Protein 4WWF (pdb70)

Organism: Cupriavidus metallidurans (strain ATCC 43123 / DSM 2839 / NBRC 102507 / CH34) (NCBI:txid266264)

Secondary structure (DSSP, 8-state):
---HHHHHHHHS---HHHHHHHHHHHHHHHHHHHHHHHHHHHHHHHHHHHHHH--SS-HHHHHHHHHHHHHHHHHHHHHHHHHHHHHHHS-GGGHHHHHHHHHHHHHTT--/-HHHHHTTSS---HHHHHHHHHHHHHHHHHHHHHHHHHHHHHHHHHHHHHH--S--HHHHHHHHHHHHHHHHHHHHHHHHHHHHHHHS-GGGHHHHHHHHHHHHH-

Foldseek 3Di:
DAALLVLLVVQADDDPQLCVVCVVLVVVLVVVLVVLVVQLVVLVVQLVVVCVVPNDPDPSNVVSVVSNVVSVVVNVVSSVVSLVVSLVSGDPVRNVSSVVSNVVCVVVPHD/DQLVLLVPQFPDDPQLCVPLVVLVVVLVVVLVVLVVQLVVLVVQVVVCCVPPNDCDPSNVVSVVSNVVSVVSNVVSSVVSLVVSLVSDDPVGNPSSVVSNVVVVVD

InterPro domains:
  IPR025961 Heavy-metal resistance protein [PF13801] (13-133)

Radius of gyration: 25.56 Å; Cα contacts (8 Å, |Δi|>4): 198; chains: 2; bounding box: 35×43×95 Å

Nearest PDB structures (foldseek):
  4wwf-assembly2_B-2  TM=1.010E+00  e=1.963E-14  Cupriavidus metallidurans CH34
  2y3g-assembly2_B  TM=9.543E-01  e=3.907E-13  Cupriavidus metallidurans CH34
  3zg1-assembly1_D  TM=9.665E-01  e=3.696E-13  Cupriavidus metallidurans CH34
  3zg1-assembly2_A  TM=9.561E-01  e=5.446E-13  Cupriavidus metallidurans CH34
  4wwf-assembly1_A-3  TM=8.647E-01  e=8.965E-13  Cupriavidus metallidurans CH34

B-factor: mean 13.84, std 9.0, range [3.47, 127.99]

Solvent-accessible surface area: 13646 Å² total; per-residue (Å²): 112,31,47,0,26,94,45,4,88,135,56,14,121,66,45,76,77,1,130,99,87,6,90,156,94,42,99,64,12,36,105,106,64,143,77,0,43,75,81,35,152,59,7,72,32,99,41,60,86,2,69,82,144,92,101,46,176,30,117,87,5,74,56,7,46,109,53,28,126,133,2,38,27,24,28,62,139,22,5,41,84,4,1,107,54,8,80,76,22,5,87,81,67,68,57,5,40,14,18,74,14,13,46,17,0,76,113,150,40,4,104,142,37,28,56,54,7,102,138,17,14,127,48,45,62,71,0,108,120,49,13,113,122,60,40,74,60,14,23,89,94,99,128,100,4,74,72,50,46,137,49,2,69,33,128,35,60,90,10,111,88,181,90,106,56,170,21,111,112,11,67,59,4,30,97,54,38,108,128,1,55,40,35,60,109,146,15,18,74,30,4,2,119,55,5,52,5,2,3,31,56,120,58,14,90,31,11,32,138,23,20,75,64,19,107,193,191

Sequence (217 aa):
HGDLHEEILHEEAVPLDANERREEILEELKKEDAFAQQRRRRRREIETRLRRAANGKLADAIAKKNNPAWSPEEVEAATTQEEVEERRAAGDLQQRRATLVHVFECRAGLKPEEHRPAYDRRVLIDALRRRGSQQDDLLHHEEIILHHEEAVVPLDDANNERREEIILLELKKEEDAFAQRRRREIEETRRLRAANGKKLADAIAKKNNPAWSPEEVEAATQEEVERAAGDLQRATLLVHHVVFEECRRAGLKKPEHRPAYDRVLIDALRRR

Structure (mmCIF, N/CA/C/O backbone):
data_4WWF
#
_entry.id   4WWF
#
_cell.length_a   43.910
_cell.length_b   47.520
_cell.length_c   193.740
_cell.angle_alpha   90.000
_cell.angle_beta   90.000
_cell.angle_gamma   90.000
#
_symmetry.space_group_name_H-M   'C 2 2 21'
#
loop_
_entity.id
_entity.type
_entity.pdbx_description
1 polymer 'Nickel and cobalt resistance protein CnrR'
2 non-polymer 'NICKEL (II) ION'
3 non-polymer 'SODIUM ION'
4 water water
#
loop_
_atom_site.group_PDB
_atom_site.id
_atom_site.type_symbol
_atom_site.label_atom_id
_atom_site.label_alt_id
_atom_site.label_comp_id
_atom_site.label_asym_id
_atom_site.label_entity_id
_atom_site.label_seq_id
_atom_site.pdbx_PDB_ins_code
_atom_site.Cartn_x
_atom_site.Cartn_y
_atom_site.Cartn_z
_atom_site.occupancy
_atom_site.B_iso_or_equiv
_atom_site.auth_seq_id
_atom_site.auth_comp_id
_atom_site.auth_asym_id
_atom_site.auth_atom_id
_atom_site.pdbx_PDB_model_num
ATOM 1 N N . HIS A 1 8 ? 19.130 -2.676 -3.202 0.50 30.45 38 HIS A N 1
ATOM 2 C CA . HIS A 1 8 ? 19.125 -1.244 -2.793 0.50 42.56 38 HIS A CA 1
ATOM 3 C C . HIS A 1 8 ? 19.941 -0.356 -3.717 0.50 41.44 38 HIS A C 1
ATOM 4 O O . HIS A 1 8 ? 20.345 0.750 -3.349 0.50 36.67 38 HIS A O 1
ATOM 7 N N . GLY A 1 9 ? 20.187 -0.827 -4.931 0.50 28.28 39 GLY A N 1
ATOM 8 C CA . GLY A 1 9 ? 20.933 -0.031 -5.889 1.00 26.36 39 GLY A CA 1
ATOM 9 C C . GLY A 1 9 ? 20.140 1.179 -6.366 1.00 18.16 39 GLY A C 1
ATOM 10 O O . GLY A 1 9 ? 18.869 1.219 -6.280 1.00 17.87 39 GLY A O 1
ATOM 14 N N . ASP A 1 10 ? 20.871 2.216 -6.824 1.00 13.64 40 ASP A N 1
ATOM 15 C CA . ASP A 1 10 ? 20.262 3.455 -7.329 1.00 10.22 40 ASP A CA 1
ATOM 16 C C . ASP A 1 10 ? 20.038 3.256 -8.814 1.00 8.18 40 ASP A C 1
ATOM 17 O O . ASP A 1 10 ? 20.945 3.473 -9.612 1.00 9.24 40 ASP A O 1
ATOM 26 N N . LEU A 1 11 ? 18.842 2.865 -9.180 1.00 7.11 41 LEU A N 1
ATOM 27 C CA . LEU A 1 11 ? 18.549 2.542 -10.568 1.00 6.98 41 LEU A CA 1
ATOM 28 C C . LEU A 1 11 ? 18.905 3.687 -11.520 1.00 6.50 41 LEU A C 1
ATOM 29 O O . LEU A 1 11 ? 19.502 3.487 -12.577 1.00 6.61 41 LEU A O 1
ATOM 45 N N . HIS A 1 12 ? 18.479 4.894 -11.159 1.00 6.02 42 HIS A N 1
ATOM 46 C CA . HIS A 1 12 ? 18.721 6.050 -12.024 1.00 6.02 42 HIS A CA 1
ATOM 47 C C . HIS A 1 12 ? 20.181 6.297 -12.270 1.00 5.87 42 HIS A C 1
ATOM 48 O O . HIS A 1 12 ? 20.630 6.494 -13.411 1.00 6.71 42 HIS A O 1
ATOM 62 N N . GLU A 1 13 ? 20.965 6.296 -11.187 1.00 7.25 43 GLU A N 1
ATOM 63 C CA A GLU A 1 13 ? 22.410 6.517 -11.295 0.50 8.18 43 GLU A CA 1
ATOM 64 C CA B GLU A 1 13 ? 22.393 6.523 -11.283 0.50 8.17 43 GLU A CA 1
ATOM 65 C C . GLU A 1 13 ? 23.068 5.402 -12.095 1.00 7.16 43 GLU A C 1
ATOM 66 O O . GLU A 1 13 ? 23.972 5.669 -12.906 1.00 8.79 43 GLU A O 1
ATOM 88 N N . ILE A 1 14 ? 22.646 4.162 -11.872 1.00 7.15 44 ILE A N 1
ATOM 89 C CA . ILE A 1 14 ? 23.194 3.037 -12.622 1.00 7.60 44 ILE A CA 1
ATOM 90 C C . ILE A 1 14 ? 23.028 3.270 -14.124 1.00 6.99 44 ILE A C 1
ATOM 91 O O . ILE A 1 14 ? 23.95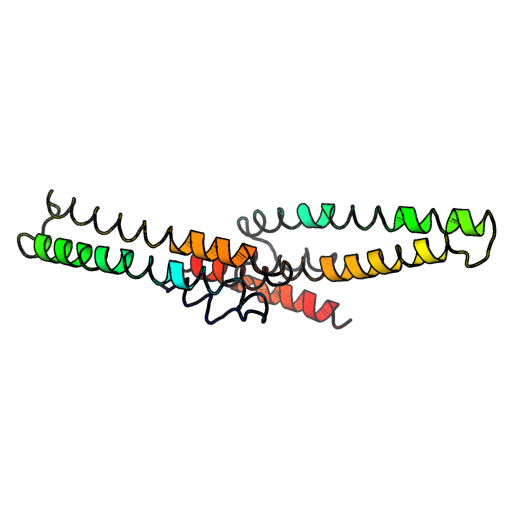6 3.057 -14.901 1.00 7.55 44 ILE A O 1
ATOM 107 N N . LEU A 1 15 ? 21.811 3.636 -14.526 1.00 6.25 45 LEU A N 1
ATOM 108 C CA . LEU A 1 15 ? 21.556 3.854 -15.954 1.00 5.91 45 LEU A CA 1
ATOM 109 C C . LEU A 1 15 ? 22.382 4.981 -16.533 1.00 6.40 45 LEU A C 1
ATOM 110 O O . LEU A 1 15 ? 22.904 4.878 -17.635 1.00 7.35 45 LEU A O 1
ATOM 126 N N . HIS A 1 16 ? 22.470 6.104 -15.801 1.00 6.75 46 HIS A N 1
ATOM 127 C CA . HIS A 1 16 ? 23.242 7.253 -16.298 1.00 7.66 46 HIS A CA 1
ATOM 128 C C . HIS A 1 16 ? 24.722 6.915 -16.436 1.00 8.59 46 HIS A C 1
ATOM 129 O O . HIS A 1 16 ? 25.385 7.349 -17.393 1.00 11.90 46 HIS A O 1
ATOM 143 N N . GLU A 1 17 ? 25.245 6.097 -15.516 1.00 7.78 47 GLU A N 1
ATOM 144 C CA A GLU A 1 17 ? 26.671 5.800 -15.598 0.70 8.55 47 GLU A CA 1
ATOM 145 C CA B GLU A 1 17 ? 26.674 5.715 -15.475 0.30 9.24 47 GLU A CA 1
ATOM 146 C C . GLU A 1 17 ? 27.001 4.758 -16.606 1.00 8.44 47 GLU A C 1
ATOM 147 O O . GLU A 1 17 ? 28.072 4.782 -17.197 1.00 9.90 47 GLU A O 1
ATOM 169 N N . ALA A 1 18 ? 26.098 3.821 -16.851 1.00 7.20 48 ALA A N 1
ATOM 170 C CA . ALA A 1 18 ? 26.373 2.652 -17.670 1.00 7.12 48 ALA A CA 1
ATOM 171 C C . ALA A 1 18 ? 25.991 2.752 -19.121 1.00 7.33 48 ALA A C 1
ATOM 172 O O . ALA A 1 18 ? 26.474 1.947 -19.936 1.00 9.37 48 ALA A O 1
ATOM 179 N N . VAL A 1 19 ? 25.133 3.697 -19.491 1.00 7.38 49 VAL A N 1
ATOM 180 C CA . VAL A 1 19 ? 24.625 3.761 -20.867 1.00 8.38 49 VAL A CA 1
ATOM 181 C C . VAL A 1 19 ? 24.902 5.136 -21.479 1.00 7.87 49 VAL A C 1
ATOM 182 O O . VAL A 1 19 ? 24.184 6.099 -21.208 1.00 8.70 49 VAL A O 1
ATOM 195 N N . PRO A 1 20 ? 25.954 5.239 -22.299 1.00 7.53 50 PRO A N 1
ATOM 196 C CA . PRO A 1 20 ? 26.214 6.501 -22.981 1.00 8.27 50 PRO A CA 1
ATOM 197 C C . PRO A 1 20 ? 25.062 6.937 -23.867 1.00 9.22 50 PRO A C 1
ATOM 198 O O . PRO A 1 20 ? 24.401 6.083 -24.470 1.00 10.74 50 PRO A O 1
ATOM 209 N N . LEU A 1 21 ? 24.882 8.251 -23.951 1.00 9.08 51 LEU A N 1
ATOM 210 C CA . LEU A 1 21 ? 23.933 8.863 -24.886 1.00 8.74 51 LEU A CA 1
ATOM 211 C C . LEU A 1 21 ? 24.667 9.505 -26.015 1.00 8.00 51 LEU A C 1
ATOM 212 O O . LEU A 1 21 ? 25.802 10.000 -25.832 1.00 11.32 51 LEU A O 1
ATOM 228 N N . ASP A 1 22 ? 24.048 9.526 -27.188 1.00 7.24 52 ASP A N 1
ATOM 229 C CA . ASP A 1 22 ? 24.561 10.291 -28.293 1.00 6.74 52 ASP A CA 1
ATOM 230 C C . ASP A 1 22 ? 24.253 11.772 -28.181 1.00 6.91 52 ASP A C 1
ATOM 231 O O . ASP A 1 22 ? 23.600 12.216 -27.208 1.00 7.71 52 ASP A O 1
ATOM 240 N N . ALA A 1 23 ? 24.747 12.600 -29.076 1.00 7.77 53 ALA A N 1
ATOM 241 C CA . ALA A 1 23 ? 24.582 14.049 -28.890 1.00 9.13 53 ALA A CA 1
ATOM 242 C C . ALA A 1 23 ? 23.117 14.465 -28.887 1.00 8.81 53 ALA A C 1
ATOM 243 O O . ALA A 1 23 ? 22.695 15.304 -28.083 1.00 10.68 53 ALA A O 1
ATOM 250 N N . ASN A 1 24 ? 22.356 13.949 -29.837 1.00 7.52 54 ASN A N 1
ATOM 251 C CA . ASN A 1 24 ? 20.956 14.310 -29.897 1.00 7.31 54 ASN A CA 1
ATOM 252 C C . ASN A 1 24 ? 20.190 13.830 -28.666 1.00 7.11 54 ASN A C 1
ATOM 253 O O . ASN A 1 24 ? 19.354 14.556 -28.139 1.00 7.76 54 ASN A O 1
ATOM 264 N N . GLU A 1 25 ? 20.458 12.603 -28.252 1.00 5.95 55 GLU A N 1
ATOM 265 C CA . GLU A 1 25 ? 19.805 12.055 -27.087 1.00 5.95 55 GLU A CA 1
ATOM 266 C C . GLU A 1 25 ? 20.048 12.896 -25.862 1.00 6.13 55 GLU A C 1
ATOM 267 O O . GLU A 1 25 ? 19.140 13.205 -25.099 1.00 6.91 55 GLU A O 1
ATOM 279 N N . ARG A 1 26 ? 21.296 13.314 -25.639 1.00 6.66 56 ARG A N 1
ATOM 280 C CA A ARG A 1 26 ? 21.640 14.141 -24.496 0.70 7.45 56 ARG A CA 1
ATOM 281 C CA B ARG A 1 26 ? 21.622 14.152 -24.504 0.30 7.69 56 ARG A CA 1
ATOM 282 C C . ARG A 1 26 ? 20.855 15.451 -24.567 1.00 7.61 56 ARG A C 1
ATOM 283 O O . ARG A 1 26 ? 20.284 15.881 -23.565 1.00 8.03 56 ARG A O 1
ATOM 323 N N . GLU A 1 27 ? 20.858 16.097 -25.729 1.00 7.29 57 GLU A N 1
ATOM 324 C CA A GLU A 1 27 ? 20.219 17.383 -25.854 0.70 9.06 57 GLU A CA 1
ATOM 325 C CA B GLU A 1 27 ? 20.179 17.377 -25.937 0.30 8.80 57 GLU A CA 1
ATOM 326 C C . GLU A 1 27 ? 18.691 17.268 -25.643 1.00 7.43 57 GLU A C 1
ATOM 327 O O . GLU A 1 27 ? 18.102 18.111 -24.974 1.00 8.12 57 GLU A O 1
ATOM 349 N N . ILE A 1 28 ? 18.054 16.245 -26.223 1.00 6.66 58 ILE A N 1
ATOM 350 C CA . ILE A 1 28 ? 16.591 16.218 -26.144 1.00 6.96 58 ILE A CA 1
ATOM 351 C C . ILE A 1 28 ? 16.089 15.775 -24.805 1.00 7.50 58 ILE A C 1
ATOM 352 O O . ILE A 1 28 ? 14.904 15.965 -24.513 1.00 9.94 58 ILE A O 1
ATOM 368 N N . LEU A 1 29 ? 16.958 15.221 -23.934 1.00 6.10 59 LEU A N 1
ATOM 369 C CA . LEU A 1 29 ? 16.550 14.766 -22.612 1.00 6.33 59 LEU A CA 1
A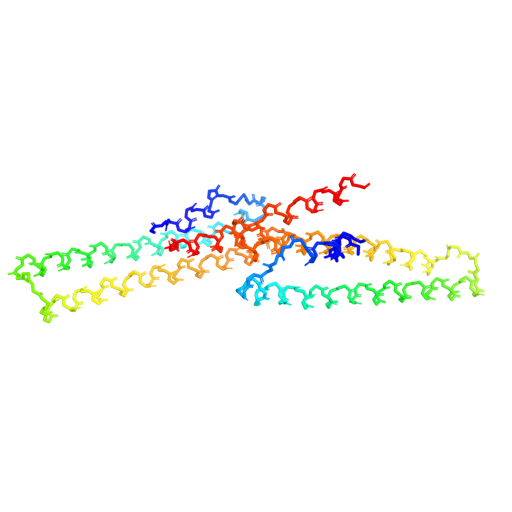TOM 370 C C . LEU A 1 29 ? 16.911 15.732 -21.507 1.00 6.10 59 LEU A C 1
ATOM 371 O O . LEU A 1 29 ? 16.560 15.482 -20.370 1.00 6.30 59 LEU A O 1
ATOM 387 N N . GLU A 1 30 ? 17.578 16.860 -21.804 1.00 7.47 60 GLU A N 1
ATOM 388 C CA A GLU A 1 30 ? 18.075 17.761 -20.736 0.70 7.91 60 GLU A CA 1
ATOM 389 C CA B GLU A 1 30 ? 18.067 17.770 -20.798 0.30 7.87 60 GLU A CA 1
ATOM 390 C C . GLU A 1 30 ? 16.932 18.295 -19.887 1.00 6.17 60 GLU A C 1
ATOM 391 O O . GLU A 1 30 ? 17.064 18.351 -18.668 1.00 7.03 60 GLU A O 1
ATOM 413 N N . LEU A 1 31 ? 15.837 18.705 -20.514 1.00 6.46 61 LEU A N 1
ATOM 414 C CA . LEU A 1 31 ? 14.748 19.289 -19.742 1.00 7.33 61 LEU A CA 1
ATOM 415 C C . LEU A 1 31 ? 14.065 18.254 -18.844 1.00 5.91 61 LEU A C 1
ATOM 416 O O . LEU A 1 31 ? 13.760 18.513 -17.683 1.00 6.53 61 LEU A O 1
ATOM 432 N N . LYS A 1 32 ? 13.901 17.059 -19.378 1.00 5.41 62 LYS A N 1
ATOM 433 C CA A LYS A 1 32 ? 13.353 15.963 -18.585 0.70 5.11 62 LYS A CA 1
ATOM 434 C CA B LYS A 1 32 ? 13.339 15.963 -18.592 0.30 5.33 62 LYS A CA 1
ATOM 435 C C . LYS A 1 32 ? 14.254 15.612 -17.423 1.00 5.18 62 LYS A C 1
ATOM 436 O O . LYS A 1 32 ? 13.773 15.306 -16.317 1.00 5.25 62 LYS A O 1
ATOM 472 N N . GLU A 1 33 ? 15.580 15.631 -17.608 1.00 5.28 63 GLU A N 1
ATOM 473 C CA . GLU A 1 33 ? 16.486 15.376 -16.505 1.00 5.57 63 GLU A CA 1
ATOM 474 C C . GLU A 1 33 ? 16.348 16.453 -15.445 1.00 5.51 63 GLU A C 1
ATOM 475 O O . GLU A 1 33 ? 16.371 16.145 -14.243 1.00 6.92 63 GLU A O 1
ATOM 487 N N . ASP A 1 34 ? 16.252 17.712 -15.846 1.00 5.78 64 ASP A N 1
ATOM 488 C CA . ASP A 1 34 ? 16.099 18.759 -14.854 1.00 6.25 64 ASP A CA 1
ATOM 489 C C . ASP A 1 34 ? 14.818 18.600 -14.042 1.00 6.32 64 ASP A C 1
ATOM 490 O O . ASP A 1 34 ? 14.829 18.717 -12.813 1.00 7.43 64 ASP A O 1
ATOM 499 N N . ALA A 1 35 ? 13.719 18.302 -14.758 1.00 5.98 65 ALA A N 1
ATOM 500 C CA . ALA A 1 35 ? 12.450 18.141 -14.047 1.00 6.56 65 ALA A CA 1
ATOM 501 C C . ALA A 1 35 ? 12.508 16.970 -13.086 1.00 6.26 65 ALA A C 1
ATOM 502 O O . ALA A 1 35 ? 11.966 17.028 -11.972 1.00 7.23 65 ALA A O 1
ATOM 509 N N . PHE A 1 36 ? 13.117 15.854 -13.509 1.00 6.24 66 PHE A N 1
ATOM 510 C CA . PHE A 1 36 ? 13.226 14.700 -12.630 1.00 6.43 66 PHE A CA 1
ATOM 511 C C . PHE A 1 36 ? 14.118 15.005 -11.437 1.00 7.10 66 PHE A C 1
ATOM 512 O O . PHE A 1 36 ? 13.815 14.568 -10.309 1.00 8.62 66 PHE A O 1
ATOM 529 N N . ALA A 1 37 ? 15.213 15.726 -11.639 1.00 7.38 67 ALA A N 1
ATOM 530 C CA . ALA A 1 37 ? 16.061 16.055 -10.478 1.00 8.33 67 ALA A CA 1
ATOM 531 C C . ALA A 1 37 ? 15.253 16.806 -9.421 1.00 9.13 67 ALA A C 1
ATOM 532 O O . ALA A 1 37 ? 15.382 16.539 -8.210 1.00 10.54 67 ALA A O 1
ATOM 539 N N . GLN A 1 38 ? 14.428 17.750 -9.879 1.00 8.97 68 GLN A N 1
ATOM 540 C CA A GLN A 1 38 ? 13.617 18.548 -8.933 0.60 10.42 68 GLN A CA 1
ATOM 541 C CA B GLN A 1 38 ? 13.607 18.542 -8.940 0.40 11.01 68 GLN A CA 1
ATOM 542 C C . GLN A 1 38 ? 12.593 17.653 -8.241 1.00 9.54 68 GLN A C 1
ATOM 543 O O . GLN A 1 38 ? 12.424 17.741 -7.029 1.00 11.09 68 GLN A O 1
ATOM 569 N N . ARG A 1 39 ? 11.912 16.819 -9.013 1.00 9.33 69 ARG A N 1
ATOM 570 C CA A ARG A 1 39 ? 10.901 15.929 -8.438 0.50 9.84 69 ARG A CA 1
ATOM 571 C CA B ARG A 1 39 ? 10.920 15.922 -8.457 0.50 9.63 69 ARG A CA 1
ATOM 572 C C . ARG A 1 39 ? 11.538 14.944 -7.464 1.00 9.33 69 ARG A C 1
ATOM 573 O O . ARG A 1 39 ? 10.999 14.714 -6.375 1.00 10.06 69 ARG A O 1
ATOM 613 N N . ARG A 1 40 ? 12.673 14.362 -7.815 1.00 9.45 70 ARG A N 1
ATOM 614 C CA A ARG A 1 40 ? 13.368 13.426 -6.928 0.50 9.19 70 ARG A CA 1
ATOM 615 C CA B ARG A 1 40 ? 13.331 13.440 -6.923 0.50 9.18 70 ARG A CA 1
ATOM 616 C C . ARG A 1 40 ? 13.706 14.113 -5.617 1.00 8.71 70 ARG A C 1
ATOM 617 O O . ARG A 1 40 ? 13.515 13.554 -4.552 1.00 9.80 70 ARG A O 1
ATOM 657 N N . ARG A 1 41 ? 14.226 15.342 -5.680 1.00 9.37 71 ARG A N 1
ATOM 658 C CA A ARG A 1 41 ? 14.602 16.031 -4.455 0.70 9.86 71 ARG A CA 1
ATOM 659 C CA B ARG A 1 41 ? 14.587 16.049 -4.458 0.30 9.82 71 ARG A CA 1
ATOM 660 C C . ARG A 1 41 ? 13.380 16.275 -3.575 1.00 9.80 71 ARG A C 1
ATOM 661 O O . ARG A 1 41 ? 13.459 16.127 -2.348 1.00 12.21 71 ARG A O 1
ATOM 701 N N . GLU A 1 42 ? 12.255 16.658 -4.185 1.00 10.45 72 GLU A N 1
ATOM 702 C CA . GLU A 1 42 ? 11.057 16.901 -3.399 1.00 11.40 72 GLU A CA 1
ATOM 703 C C . GLU A 1 42 ? 10.609 15.626 -2.680 1.00 10.16 72 GLU A C 1
ATOM 704 O O . GLU A 1 42 ? 10.252 15.640 -1.499 1.00 10.84 72 GLU A O 1
ATOM 716 N N . ILE A 1 43 ? 10.569 14.512 -3.413 1.00 8.44 73 ILE A N 1
ATOM 717 C CA . ILE A 1 43 ? 10.139 13.265 -2.786 1.00 8.16 73 ILE A CA 1
ATOM 718 C C . ILE A 1 43 ? 11.130 12.786 -1.755 1.00 8.58 73 ILE A C 1
ATOM 719 O O . ILE A 1 43 ? 10.732 12.292 -0.684 1.00 9.17 73 ILE A O 1
ATOM 735 N N . GLU A 1 44 ? 12.415 12.940 -2.013 1.00 8.77 74 GLU A N 1
ATOM 736 C CA . GLU A 1 44 ? 13.444 12.575 -1.026 1.00 9.54 74 GLU A CA 1
ATOM 737 C C . GLU A 1 44 ? 13.277 13.374 0.250 1.00 9.75 74 GLU A C 1
ATOM 738 O O . GLU A 1 44 ? 13.508 12.848 1.336 1.00 10.68 74 GLU A O 1
ATOM 750 N N . THR A 1 45 ? 12.928 14.649 0.146 1.00 10.81 75 THR A N 1
ATOM 751 C CA . THR A 1 45 ? 12.695 15.442 1.361 1.00 11.26 75 THR A CA 1
ATOM 752 C C . THR A 1 45 ? 11.549 14.809 2.151 1.00 10.17 75 THR A C 1
ATOM 753 O O . THR A 1 45 ? 11.614 14.680 3.394 1.00 11.00 75 THR A O 1
ATOM 764 N N . ARG A 1 46 ? 10.470 14.421 1.478 1.00 9.79 76 ARG A N 1
ATOM 765 C CA . ARG A 1 46 ? 9.359 13.761 2.152 1.00 9.34 76 ARG A CA 1
ATOM 766 C C . ARG A 1 46 ? 9.783 12.443 2.790 1.00 8.68 76 ARG A C 1
ATOM 767 O O . ARG A 1 46 ? 9.355 12.109 3.898 1.00 9.15 76 ARG A O 1
ATOM 788 N N . LEU A 1 47 ? 10.585 11.681 2.068 1.00 8.27 77 LEU A N 1
ATOM 789 C CA . LEU A 1 47 ? 11.042 10.387 2.600 1.00 8.16 77 LEU A CA 1
ATOM 790 C C . LEU A 1 47 ? 11.922 10.570 3.836 1.00 7.98 77 LEU A C 1
ATOM 791 O O . LEU A 1 47 ? 11.733 9.850 4.808 1.00 8.14 77 LEU A O 1
ATOM 807 N N . ARG A 1 48 ? 12.837 11.528 3.803 1.00 9.26 78 ARG A N 1
ATOM 808 C CA A ARG A 1 48 ? 13.653 11.766 4.996 0.70 9.96 78 ARG A CA 1
ATOM 809 C CA B ARG A 1 48 ? 13.671 11.838 4.968 0.30 10.40 78 ARG A CA 1
ATOM 810 C C . ARG A 1 48 ? 12.812 12.179 6.172 1.00 8.32 78 ARG A C 1
ATOM 811 O O . ARG A 1 48 ? 13.021 11.710 7.298 1.00 9.46 78 ARG A O 1
ATOM 851 N N . ALA A 1 49 ? 11.833 13.019 5.935 1.00 8.74 79 ALA A N 1
ATOM 852 C CA . ALA A 1 49 ? 10.932 13.426 7.015 1.00 9.56 79 ALA A CA 1
ATOM 853 C C . ALA A 1 49 ? 10.135 12.250 7.556 1.00 8.48 79 ALA A C 1
ATOM 854 O O . ALA A 1 49 ? 9.952 12.122 8.768 1.00 8.57 79 ALA A O 1
ATOM 861 N N . ALA A 1 50 ? 9.654 11.390 6.656 1.00 8.02 80 ALA A N 1
ATOM 862 C CA . ALA A 1 50 ? 8.893 10.219 7.070 1.00 7.70 80 ALA A CA 1
ATOM 863 C C . ALA A 1 50 ? 9.760 9.258 7.863 1.00 6.98 80 ALA A C 1
ATOM 864 O O . ALA A 1 50 ? 9.326 8.701 8.883 1.00 7.03 80 ALA A O 1
ATOM 871 N N . ASN A 1 51 ? 11.021 9.054 7.443 1.00 6.79 81 ASN A N 1
ATOM 872 C CA . ASN A 1 51 ? 11.925 8.224 8.224 1.00 6.56 81 ASN A CA 1
ATOM 873 C C . ASN A 1 51 ? 12.144 8.797 9.619 1.00 6.19 81 ASN A C 1
ATOM 874 O O . ASN A 1 51 ? 12.183 8.065 10.612 1.00 6.24 81 ASN A O 1
ATOM 885 N N . GLY A 1 52 ? 12.240 10.123 9.691 1.00 7.01 82 GLY A N 1
ATOM 886 C CA . GLY A 1 52 ? 12.382 10.759 11.002 1.00 7.64 82 GLY A CA 1
ATOM 887 C C . GLY A 1 52 ? 11.170 10.567 11.891 1.00 7.02 82 GLY A C 1
ATOM 888 O O . GLY A 1 52 ? 11.295 10.322 13.080 1.00 7.36 82 GLY A O 1
ATOM 892 N N . LYS A 1 53 ? 9.975 10.645 11.305 1.00 7.18 83 LYS A N 1
ATOM 893 C CA . LYS A 1 53 ? 8.765 10.427 12.078 1.00 7.95 83 LYS A CA 1
ATOM 894 C C . LYS A 1 53 ? 8.629 9.000 12.554 1.00 6.19 83 LYS A C 1
ATOM 895 O O . LYS A 1 53 ? 8.138 8.763 13.651 1.00 6.40 83 LYS A O 1
ATOM 914 N N . LEU A 1 54 ? 9.073 8.037 11.756 1.00 5.95 84 LEU A N 1
ATOM 915 C CA . LEU A 1 54 ? 9.074 6.640 12.195 1.00 5.25 84 LEU A CA 1
ATOM 916 C C . LEU A 1 54 ? 10.047 6.464 13.344 1.00 4.73 84 LEU A C 1
ATOM 917 O O . LEU A 1 54 ? 9.738 5.808 14.356 1.00 5.36 84 LEU A O 1
ATOM 933 N N . ALA A 1 55 ? 11.246 7.026 13.213 1.00 5.26 85 ALA A N 1
ATOM 934 C CA . ALA A 1 55 ? 12.245 6.988 14.300 1.00 5.38 85 ALA A CA 1
ATOM 935 C C . ALA A 1 55 ? 11.667 7.610 15.587 1.00 5.00 85 ALA A C 1
ATOM 936 O O . ALA A 1 55 ? 11.842 7.053 16.657 1.00 5.38 85 ALA A O 1
ATOM 943 N N . ASP A 1 56 ? 11.010 8.766 15.442 1.00 5.21 86 ASP A N 1
ATOM 944 C CA . ASP A 1 56 ? 10.476 9.453 16.613 1.00 6.02 86 ASP A CA 1
ATOM 945 C C . ASP A 1 56 ? 9.378 8.612 17.273 1.00 5.41 86 ASP A C 1
ATOM 946 O O . ASP A 1 56 ? 9.282 8.549 18.508 1.00 5.89 86 ASP A O 1
ATOM 955 N N . ALA A 1 57 ? 8.507 8.006 16.462 1.00 5.27 87 ALA A N 1
ATOM 956 C CA . ALA A 1 57 ? 7.415 7.184 16.993 1.00 5.59 87 ALA A CA 1
ATOM 957 C C . ALA A 1 57 ? 7.967 6.033 17.794 1.00 5.31 87 ALA A C 1
ATOM 958 O O . ALA A 1 57 ? 7.513 5.725 18.889 1.00 6.01 87 ALA A O 1
ATOM 965 N N . ILE A 1 58 ? 8.970 5.356 17.232 1.00 5.44 88 ILE A N 1
ATOM 966 C CA . ILE A 1 58 ? 9.552 4.207 17.906 1.00 5.58 88 ILE A CA 1
ATOM 967 C C . ILE A 1 58 ? 10.329 4.642 19.133 1.00 5.54 88 ILE A C 1
ATOM 968 O O . ILE A 1 58 ? 10.325 3.938 20.122 1.00 7.01 88 ILE A O 1
ATOM 984 N N . ALA A 1 59 ? 10.993 5.824 19.087 1.00 5.63 89 ALA A N 1
ATOM 985 C CA . ALA A 1 59 ? 11.659 6.343 20.260 1.00 6.16 89 ALA A CA 1
ATOM 986 C C . ALA A 1 59 ? 10.712 6.470 21.447 1.00 6.80 89 ALA A C 1
ATOM 987 O O . ALA A 1 59 ? 11.088 6.183 22.591 1.00 9.27 89 ALA A O 1
ATOM 994 N N . LYS A 1 60 ? 9.496 6.908 21.180 1.00 6.10 90 LYS A N 1
ATOM 995 C CA A LYS A 1 60 ? 8.524 7.068 22.270 0.70 6.99 90 LYS A CA 1
ATOM 996 C CA B LYS A 1 60 ? 8.493 7.088 22.236 0.30 7.44 90 LYS A CA 1
ATOM 997 C C . LYS A 1 60 ? 7.975 5.758 22.790 1.00 7.06 90 LYS A C 1
ATOM 998 O O . LYS A 1 60 ? 7.742 5.621 24.004 1.00 8.79 90 LYS A O 1
ATOM 1034 N N . ASN A 1 61 ? 7.776 4.797 21.930 1.00 9.41 91 ASN A N 1
ATOM 1035 C CA A ASN A 1 61 ? 7.412 3.394 22.412 0.70 13.49 91 ASN A CA 1
ATOM 1036 C CA B ASN A 1 61 ? 7.527 3.434 22.421 0.30 13.59 91 ASN A CA 1
ATOM 1037 C C . ASN A 1 61 ? 7.740 2.426 21.322 1.00 10.41 91 ASN A C 1
ATOM 1038 O O . ASN A 1 61 ? 6.997 2.409 20.282 1.00 9.14 91 ASN A O 1
ATOM 1058 N N . PRO A 1 62 ? 8.799 1.606 21.503 1.00 10.96 92 PRO A N 1
ATOM 1059 C CA . PRO A 1 62 ? 9.101 0.686 20.476 1.00 8.24 92 PRO A CA 1
ATOM 1060 C C . PRO A 1 62 ? 8.153 -0.490 20.534 1.00 6.92 92 PRO A C 1
ATOM 1061 O O . PRO A 1 62 ? 8.332 -1.446 21.295 1.00 8.41 92 PRO A O 1
ATOM 1072 N N . ALA A 1 63 ? 7.141 -0.410 19.685 1.00 6.92 93 ALA A N 1
ATOM 1073 C CA . ALA A 1 63 ? 6.060 -1.375 19.625 1.00 6.44 93 ALA A CA 1
ATOM 1074 C C . ALA A 1 63 ? 5.362 -1.183 18.306 1.00 7.17 93 ALA A C 1
ATOM 1075 O O . ALA A 1 63 ? 5.363 -0.055 17.756 1.00 8.47 93 ALA A O 1
ATOM 1082 N N . TRP A 1 64 ? 4.707 -2.220 17.796 1.00 8.09 94 TRP A N 1
ATOM 1083 C CA . TRP A 1 64 ? 3.893 -2.084 16.572 1.00 8.40 94 TRP A CA 1
ATOM 1084 C C . TRP A 1 64 ? 2.545 -1.561 16.993 1.00 9.54 94 TRP A C 1
ATOM 1085 O O . TRP A 1 64 ? 1.547 -2.268 17.031 1.00 14.65 94 TRP A O 1
ATOM 1106 N N . SER A 1 65 ? 2.465 -0.246 17.120 1.00 10.04 95 SER A N 1
ATOM 1107 C CA . SER A 1 65 ? 1.328 0.546 17.605 1.00 9.12 95 SER A CA 1
ATOM 1108 C C . SER A 1 65 ? 0.702 1.299 16.450 1.00 11.08 95 SER A C 1
ATOM 1109 O O . SER A 1 65 ? 1.299 1.379 15.348 1.00 13.04 95 SER A O 1
ATOM 1117 N N . PRO A 1 66 ? -0.471 1.904 16.695 1.00 14.19 96 PRO A N 1
ATOM 1118 C CA . PRO A 1 66 ? -1.056 2.698 15.615 1.00 17.58 96 PRO A CA 1
ATOM 1119 C C . PRO A 1 66 ? -0.103 3.790 15.094 1.00 12.15 96 PRO A C 1
ATOM 1120 O O . PRO A 1 66 ? -0.074 4.010 13.853 1.00 12.73 96 PRO A O 1
ATOM 1131 N N . GLU A 1 67 ? 0.621 4.496 15.954 1.00 12.35 97 GLU A N 1
ATOM 1132 C CA A GLU A 1 67 ? 1.510 5.583 15.495 0.50 10.75 97 GLU A CA 1
ATOM 1133 C CA B GLU A 1 67 ? 1.456 5.531 15.467 0.50 11.94 97 GLU A CA 1
ATOM 1134 C C . GLU A 1 67 ? 2.621 5.006 14.631 1.00 9.50 97 GLU A C 1
ATOM 1135 O O . GLU A 1 67 ? 2.966 5.574 13.601 1.00 9.05 97 GLU A O 1
ATOM 1157 N N . VAL A 1 68 ? 3.180 3.887 15.048 1.00 8.96 98 VAL A N 1
ATOM 1158 C CA . VAL A 1 68 ? 4.273 3.271 14.328 1.00 7.95 98 VAL A CA 1
ATOM 1159 C C . VAL A 1 68 ? 3.786 2.731 13.007 1.00 7.83 98 VAL A C 1
ATOM 1160 O O . VAL A 1 68 ? 4.449 2.913 11.935 1.00 8.62 98 VAL A O 1
ATOM 1173 N N . GLU A 1 69 ? 2.604 2.110 12.993 1.00 9.66 99 GLU A N 1
ATOM 1174 C CA . GLU A 1 69 ? 2.035 1.620 11.809 1.00 10.67 99 GLU A CA 1
ATOM 1175 C C . GLU A 1 69 ? 1.769 2.768 10.770 1.00 10.71 99 GLU A C 1
ATOM 1176 O O . GLU A 1 69 ? 2.127 2.665 9.573 1.00 12.04 99 GLU A O 1
ATOM 1188 N N . ALA A 1 70 ? 1.183 3.858 11.223 1.00 9.70 100 ALA A N 1
ATOM 1189 C CA . ALA A 1 70 ? 0.897 4.980 10.336 1.00 10.81 100 ALA A CA 1
ATOM 1190 C C . ALA A 1 70 ? 2.215 5.567 9.821 1.00 8.44 100 ALA A C 1
ATOM 1191 O O . ALA A 1 70 ? 2.300 5.947 8.638 1.00 9.47 100 ALA A O 1
ATOM 1198 N N . ALA A 1 71 ? 3.252 5.668 10.630 1.00 7.85 101 ALA A N 1
ATOM 1199 C CA . ALA A 1 71 ? 4.521 6.223 10.199 1.00 7.68 101 ALA A CA 1
ATOM 1200 C C . ALA A 1 71 ? 5.166 5.305 9.157 1.00 7.45 101 ALA A C 1
ATOM 1201 O O . ALA A 1 71 ? 5.732 5.823 8.168 1.00 7.94 101 ALA A O 1
ATOM 1208 N N . THR A 1 72 ? 5.033 4.001 9.317 1.00 8.23 102 THR A N 1
ATOM 1209 C CA A THR A 1 72 ? 5.557 3.068 8.324 0.70 8.90 102 THR A CA 1
ATOM 1210 C CA B THR A 1 72 ? 5.569 3.079 8.281 0.30 8.53 102 THR A CA 1
ATOM 1211 C C . THR A 1 72 ? 4.834 3.264 6.983 1.00 9.77 102 THR A C 1
ATOM 1212 O O . THR A 1 72 ? 5.463 3.217 5.933 1.00 10.05 102 THR A O 1
ATOM 1232 N N . GLN A 1 73 ? 3.524 3.505 7.029 1.00 9.69 103 GLN A N 1
ATOM 1233 C CA . GLN A 1 73 ? 2.789 3.750 5.788 1.00 10.59 103 GLN A CA 1
ATOM 1234 C C . GLN A 1 73 ? 3.219 5.022 5.098 1.00 9.60 103 GLN A C 1
ATOM 1235 O O . GLN A 1 73 ? 3.301 5.054 3.864 1.00 10.85 103 GLN A O 1
ATOM 1249 N N . GLU A 1 74 ? 3.542 6.064 5.869 1.00 9.50 104 GLU A N 1
ATOM 1250 C CA A GLU A 1 74 ? 4.022 7.297 5.252 0.50 9.99 104 GLU A CA 1
ATOM 1251 C CA B GLU A 1 74 ? 4.007 7.302 5.259 0.50 9.51 104 GLU A CA 1
ATOM 1252 C C . GLU A 1 74 ? 5.379 7.099 4.578 1.00 8.45 104 GLU A C 1
ATOM 1253 O O . GLU A 1 74 ? 5.620 7.611 3.494 1.00 9.86 104 GLU A O 1
ATOM 1275 N N . VAL A 1 75 ? 6.249 6.321 5.203 1.00 8.05 105 VAL A N 1
ATOM 1276 C CA . VAL A 1 75 ? 7.533 5.966 4.572 1.00 8.18 105 VAL A CA 1
ATOM 1277 C C . VAL A 1 75 ? 7.272 5.223 3.273 1.00 8.76 105 VAL A C 1
ATOM 1278 O O . VAL A 1 75 ? 7.852 5.545 2.217 1.00 9.39 105 VAL A O 1
ATOM 1291 N N . GLU A 1 76 ? 6.381 4.231 3.320 1.00 9.55 106 GLU A N 1
ATOM 1292 C CA A GLU A 1 76 ? 6.097 3.413 2.144 0.70 10.08 106 GLU A CA 1
ATOM 1293 C C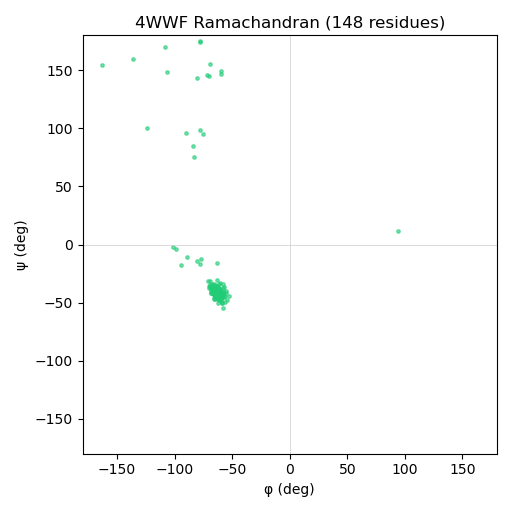A B GLU A 1 76 ? 6.088 3.410 2.138 0.30 9.89 106 GLU A CA 1
ATOM 1294 C C . GLU A 1 76 ? 5.533 4.230 1.011 1.00 10.20 106 GLU A C 1
ATOM 1295 O O . GLU A 1 76 ? 5.869 4.047 -0.169 1.00 10.86 106 GLU A O 1
ATOM 1317 N N . ARG A 1 77 ? 4.644 5.164 1.329 1.00 10.94 107 ARG A N 1
ATOM 1318 C CA A ARG A 1 77 ? 4.048 6.008 0.296 0.50 11.90 107 ARG A CA 1
ATOM 1319 C CA B ARG A 1 77 ? 4.048 5.999 0.281 0.50 11.74 107 ARG A CA 1
ATOM 1320 C C . ARG A 1 77 ? 5.103 6.885 -0.372 1.00 9.35 107 ARG A C 1
ATOM 1321 O O . ARG A 1 77 ? 5.114 7.021 -1.628 1.00 10.51 107 ARG A O 1
ATOM 1361 N N . ALA A 1 78 ? 5.978 7.492 0.428 1.00 9.88 108 ALA A N 1
ATOM 1362 C CA . ALA A 1 78 ? 7.057 8.318 -0.155 1.00 9.60 108 ALA A CA 1
ATOM 1363 C C . ALA A 1 78 ? 8.025 7.499 -0.986 1.00 8.41 108 ALA A C 1
ATOM 1364 O O . ALA A 1 78 ? 8.355 7.869 -2.116 1.00 8.50 108 ALA A O 1
ATOM 1371 N N . ALA A 1 79 ? 8.403 6.334 -0.479 1.00 8.48 109 ALA A N 1
ATOM 1372 C CA . ALA A 1 79 ? 9.307 5.458 -1.264 1.00 8.87 109 ALA A CA 1
ATOM 1373 C C . ALA A 1 79 ? 8.651 5.008 -2.539 1.00 8.08 109 ALA A C 1
ATOM 1374 O O . ALA A 1 79 ? 9.297 4.934 -3.604 1.00 8.42 109 ALA A O 1
ATOM 1381 N N . GLY A 1 80 ? 7.351 4.714 -2.480 1.00 8.55 110 GLY A N 1
ATOM 1382 C CA . GLY A 1 80 ? 6.619 4.272 -3.655 1.00 8.73 110 GLY A CA 1
ATOM 1383 C C . GLY A 1 80 ? 6.470 5.390 -4.683 1.00 7.96 110 GLY A C 1
ATOM 1384 O O . GLY A 1 80 ? 6.580 5.147 -5.906 1.00 8.39 110 GLY A O 1
ATOM 1388 N N . ASP A 1 81 ? 6.241 6.621 -4.217 1.00 8.30 111 ASP A N 1
ATOM 1389 C CA . ASP A 1 81 ? 6.138 7.750 -5.115 1.00 8.53 111 ASP A CA 1
ATOM 1390 C C . ASP A 1 81 ? 7.476 7.926 -5.826 1.00 7.55 111 ASP A C 1
ATOM 1391 O O . ASP A 1 81 ? 7.513 8.229 -7.016 1.00 7.72 111 ASP A O 1
ATOM 1400 N N . LEU A 1 82 ? 8.584 7.773 -5.097 1.00 7.50 112 LEU A N 1
ATOM 1401 C CA . LEU A 1 82 ? 9.909 7.912 -5.689 1.00 7.78 112 LEU A CA 1
ATOM 1402 C C . LEU A 1 82 ? 10.185 6.800 -6.703 1.00 6.60 112 LEU A C 1
ATOM 1403 O O . LEU A 1 82 ? 10.705 7.047 -7.793 1.00 6.78 112 LEU A O 1
ATOM 1419 N N . GLN A 1 83 ? 9.803 5.580 -6.350 1.00 6.64 113 GLN A N 1
ATOM 1420 C CA A GLN A 1 83 ? 10.003 4.464 -7.265 0.70 6.99 113 GLN A CA 1
ATOM 1421 C CA B GLN A 1 83 ? 9.988 4.436 -7.245 0.30 7.04 113 GLN A CA 1
ATOM 1422 C C . GLN A 1 83 ? 9.266 4.680 -8.558 1.00 6.39 113 GLN A C 1
ATOM 1423 O O . GLN A 1 83 ? 9.803 4.430 -9.656 1.00 6.62 113 GLN A O 1
ATOM 1449 N N . ARG A 1 84 ? 7.991 5.109 -8.468 1.00 6.70 114 ARG A N 1
ATOM 1450 C CA A ARG A 1 84 ? 7.193 5.341 -9.666 0.70 7.05 114 ARG A CA 1
ATOM 1451 C CA B ARG A 1 84 ? 7.198 5.332 -9.663 0.30 7.13 114 ARG A CA 1
ATOM 1452 C C . ARG A 1 84 ? 7.713 6.506 -10.502 1.00 6.23 114 ARG A C 1
ATOM 1453 O O . ARG A 1 84 ? 7.793 6.397 -11.722 1.00 6.90 114 ARG A O 1
ATOM 1493 N N . ALA A 1 85 ? 8.053 7.608 -9.840 1.00 6.24 115 ALA A N 1
ATOM 1494 C CA . ALA A 1 85 ? 8.562 8.747 -10.580 1.00 6.01 115 ALA A CA 1
ATOM 1495 C C . ALA A 1 85 ? 9.857 8.370 -11.316 1.00 5.09 115 ALA A C 1
ATOM 1496 O O . ALA A 1 85 ? 10.101 8.804 -12.424 1.00 5.53 115 ALA A O 1
ATOM 1503 N N . THR A 1 86 ? 10.675 7.555 -10.656 1.00 5.10 116 THR A N 1
ATOM 1504 C CA . THR A 1 86 ? 11.933 7.098 -11.255 1.00 5.11 116 THR A CA 1
ATOM 1505 C C . THR A 1 86 ? 11.653 6.232 -12.478 1.00 4.82 116 THR A C 1
ATOM 1506 O O . THR A 1 86 ? 12.234 6.458 -13.555 1.00 5.26 116 THR A O 1
ATOM 1517 N N . LEU A 1 87 ? 10.737 5.275 -12.364 1.00 4.81 117 LEU A N 1
ATOM 1518 C CA . LEU A 1 87 ? 10.434 4.432 -13.522 1.00 5.52 117 LEU A CA 1
ATOM 1519 C C . LEU A 1 87 ? 9.833 5.246 -14.665 1.00 4.80 117 LEU A C 1
ATOM 1520 O O . LEU A 1 87 ? 10.194 5.045 -15.831 1.00 5.18 117 LEU A O 1
ATOM 1536 N N . VAL A 1 88 ? 8.886 6.153 -14.370 1.00 4.90 118 VAL A N 1
ATOM 1537 C CA . VAL A 1 88 ? 8.325 6.982 -15.440 1.00 4.65 118 VAL A CA 1
ATOM 1538 C C . VAL A 1 88 ? 9.420 7.769 -16.129 1.00 4.28 118 VAL A C 1
ATOM 1539 O O . VAL A 1 88 ? 9.435 7.877 -17.373 1.00 4.74 118 VAL A O 1
ATOM 1552 N N . HIS A 1 89 ? 10.377 8.321 -15.374 1.00 4.17 119 HIS A N 1
ATOM 1553 C CA . HIS A 1 89 ? 11.481 9.034 -15.984 1.00 4.19 119 HIS A CA 1
ATOM 1554 C C . HIS A 1 89 ? 12.364 8.112 -16.817 1.00 4.28 119 HIS A C 1
ATOM 1555 O O . HIS A 1 89 ? 12.761 8.460 -17.936 1.00 4.50 119 HIS A O 1
ATOM 1569 N N . VAL A 1 90 ? 12.645 6.916 -16.323 1.00 4.13 120 VAL A N 1
ATOM 1570 C CA . VAL A 1 90 ? 13.379 5.940 -17.137 1.00 5.09 120 VAL A CA 1
ATOM 1571 C C . VAL A 1 90 ? 12.678 5.670 -18.455 1.00 4.72 120 VAL A C 1
ATOM 1572 O O . VAL A 1 90 ? 13.287 5.632 -19.532 1.00 5.84 120 VAL A O 1
ATOM 1585 N N . PHE A 1 91 ? 11.356 5.493 -18.398 1.00 4.72 121 PHE A N 1
ATOM 1586 C CA . PHE A 1 91 ? 10.611 5.210 -19.621 1.00 4.84 121 PHE A CA 1
ATOM 1587 C C . PHE A 1 91 ? 10.580 6.423 -20.561 1.00 4.50 121 PHE A C 1
ATOM 1588 O O . PHE A 1 91 ? 10.648 6.247 -21.790 1.00 5.52 121 PHE A O 1
ATOM 1605 N N . GLU A 1 92 ? 10.476 7.629 -20.028 1.00 4.53 122 GLU A N 1
ATOM 1606 C CA . GLU A 1 92 ? 10.434 8.789 -20.896 1.00 5.13 122 GLU A CA 1
ATOM 1607 C C . GLU A 1 92 ? 11.799 8.993 -21.564 1.00 5.68 122 GLU A C 1
ATOM 1608 O O . GLU A 1 92 ? 11.885 9.414 -22.726 1.00 7.60 122 GLU A O 1
ATOM 1620 N N . CYS A 1 93 ? 12.899 8.624 -20.898 1.00 5.12 123 CYS A N 1
ATOM 1621 C CA . CYS A 1 93 ? 14.204 8.668 -21.547 1.00 5.48 123 CYS A CA 1
ATOM 1622 C C . CYS A 1 93 ? 14.311 7.674 -22.659 1.00 5.20 123 CYS A C 1
ATOM 1623 O O . CYS A 1 93 ? 14.820 7.966 -23.750 1.00 5.76 123 CYS A O 1
ATOM 1631 N N . ARG A 1 94 ? 13.798 6.477 -22.435 1.00 5.73 124 ARG A N 1
ATOM 1632 C CA . ARG A 1 94 ? 13.822 5.446 -23.441 1.00 5.57 124 ARG A CA 1
ATOM 1633 C C . ARG A 1 94 ? 13.156 5.885 -24.712 1.00 5.78 124 ARG A C 1
ATOM 1634 O O . ARG A 1 94 ? 13.610 5.557 -25.822 1.00 6.69 124 ARG A O 1
ATOM 1655 N N . ALA A 1 95 ? 12.078 6.660 -24.612 1.00 6.07 125 ALA A N 1
ATOM 1656 C CA . ALA A 1 95 ? 11.379 7.151 -25.768 1.00 7.13 125 ALA A CA 1
ATOM 1657 C C . ALA A 1 95 ? 12.231 8.032 -26.646 1.00 7.69 125 ALA A C 1
ATOM 1658 O O . ALA A 1 95 ? 12.068 8.004 -27.880 1.00 9.28 125 ALA A O 1
ATOM 1665 N N . GLY A 1 96 ? 13.152 8.820 -26.042 1.00 7.25 126 GLY A N 1
ATOM 1666 C CA . GLY A 1 96 ? 14.062 9.682 -26.780 1.00 8.65 126 GLY A CA 1
ATOM 1667 C C . GLY A 1 96 ? 15.235 8.954 -27.393 1.00 8.64 126 GLY A C 1
ATOM 1668 O O . GLY A 1 96 ? 15.854 9.494 -28.312 1.00 12.62 126 GLY A O 1
ATOM 1672 N N . LEU A 1 97 ? 15.534 7.749 -26.966 1.00 6.38 127 LEU A N 1
ATOM 1673 C CA . LEU A 1 97 ? 16.652 7.008 -27.543 1.00 5.97 127 LEU A CA 1
ATOM 1674 C C . LEU A 1 97 ? 16.354 6.542 -28.913 1.00 6.18 127 LEU A C 1
ATOM 1675 O O . LEU A 1 97 ? 15.209 6.198 -29.241 1.00 7.18 127 LEU A O 1
ATOM 1691 N N . LYS A 1 98 ? 17.367 6.507 -29.777 1.00 5.64 128 LYS A N 1
ATOM 1692 C CA . LYS A 1 98 ? 17.210 5.809 -31.055 1.00 6.18 128 LYS A CA 1
ATOM 1693 C C . LYS A 1 98 ? 16.892 4.349 -30.783 1.00 5.97 128 LYS A C 1
ATOM 1694 O O . LYS A 1 98 ? 17.402 3.759 -29.811 1.00 5.72 128 LYS A O 1
ATOM 1713 N N . PRO A 1 99 ? 16.124 3.679 -31.654 1.00 6.54 129 PRO A N 1
ATOM 1714 C CA . PRO A 1 99 ? 15.752 2.299 -31.386 1.00 6.74 129 PRO A CA 1
ATOM 1715 C C . PRO A 1 99 ? 16.958 1.390 -31.204 1.00 6.12 129 PRO A C 1
ATOM 1716 O O . PRO A 1 99 ? 16.930 0.498 -30.348 1.00 7.51 129 PRO A O 1
ATOM 1727 N N . GLU A 1 100 ? 18.023 1.601 -31.970 1.00 5.61 130 GLU A N 1
ATOM 1728 C CA A GLU A 1 100 ? 19.224 0.776 -31.856 0.70 6.77 130 GLU A CA 1
ATOM 1729 C CA B GLU A 1 100 ? 19.234 0.783 -31.864 0.30 6.75 130 GLU A CA 1
ATOM 1730 C C . GLU A 1 100 ? 19.895 0.887 -30.506 1.00 5.39 130 GLU A C 1
ATOM 1731 O O . GLU A 1 100 ? 20.669 -0.007 -30.138 1.00 6.25 130 GLU A O 1
ATOM 1753 N N . HIS A 1 101 ? 19.665 1.987 -29.794 1.00 5.44 131 HIS A N 1
ATOM 1754 C CA . HIS A 1 101 ? 20.288 2.254 -28.521 1.00 5.07 131 HIS A CA 1
ATOM 1755 C C . HIS A 1 101 ? 19.489 1.703 -27.348 1.00 5.09 131 HIS A C 1
ATOM 1756 O O . HIS A 1 101 ? 19.971 1.705 -26.207 1.00 5.93 131 HIS A O 1
ATOM 1771 N N . ARG A 1 102 ? 18.251 1.261 -27.580 1.00 4.74 132 ARG A N 1
ATOM 1772 C CA . ARG A 1 102 ? 17.422 0.745 -26.512 1.00 5.11 132 ARG A CA 1
ATOM 1773 C C . ARG A 1 102 ? 17.869 -0.588 -25.958 1.00 5.05 132 ARG A C 1
ATOM 1774 O O . ARG A 1 102 ? 17.756 -0.804 -24.757 1.00 5.28 132 ARG A O 1
ATOM 1795 N N . PRO A 1 103 ? 18.404 -1.517 -26.774 1.00 5.60 133 PRO A N 1
ATOM 1796 C CA . PRO A 1 103 ? 18.780 -2.806 -26.155 1.00 6.44 133 PRO A CA 1
ATOM 1797 C C . PRO A 1 103 ? 19.769 -2.701 -25.012 1.00 5.38 133 PRO A C 1
ATOM 1798 O O . PRO A 1 103 ? 19.606 -3.437 -24.025 1.00 5.75 133 PRO A O 1
ATOM 1809 N N . ALA A 1 104 ? 20.796 -1.872 -25.107 1.00 5.61 134 ALA A N 1
ATOM 1810 C CA . ALA A 1 104 ? 21.738 -1.777 -23.985 1.00 6.43 134 ALA A CA 1
ATOM 1811 C C . ALA A 1 104 ? 21.095 -1.083 -22.778 1.00 5.09 134 ALA A C 1
ATOM 1812 O O . ALA A 1 104 ? 21.343 -1.473 -21.651 1.00 5.58 134 ALA A O 1
ATOM 1819 N N . TYR A 1 105 ? 20.269 -0.059 -23.044 1.00 4.60 135 TYR A N 1
ATOM 1820 C CA . TYR A 1 105 ? 19.548 0.619 -21.970 1.00 4.57 135 TYR A CA 1
ATOM 1821 C C . TYR A 1 105 ? 18.663 -0.380 -21.236 1.00 3.93 135 TYR A C 1
ATOM 1822 O O . TYR A 1 105 ? 18.667 -0.458 -20.007 1.00 4.26 135 TYR A O 1
ATOM 1840 N N . ASP A 1 106 ? 17.920 -1.190 -22.014 1.00 3.73 136 ASP A N 1
ATOM 1841 C CA . ASP A 1 106 ? 17.060 -2.187 -21.442 1.00 4.18 136 ASP A CA 1
ATOM 1842 C C . ASP A 1 106 ? 17.809 -3.222 -20.650 1.00 4.04 136 ASP A C 1
ATOM 1843 O O . ASP A 1 106 ? 17.414 -3.609 -19.562 1.00 4.84 136 ASP A O 1
ATOM 1852 N N . ARG A 1 107 ? 18.957 -3.688 -21.159 1.00 4.27 137 ARG A N 1
ATOM 1853 C CA A ARG A 1 107 ? 19.769 -4.642 -20.424 0.70 4.37 137 ARG A CA 1
ATOM 1854 C CA B ARG A 1 107 ? 19.768 -4.656 -20.436 0.30 4.39 137 ARG A CA 1
ATOM 1855 C C . ARG A 1 107 ? 20.129 -4.128 -19.068 1.00 3.88 137 ARG A C 1
ATOM 1856 O O . ARG A 1 107 ? 19.983 -4.825 -18.051 1.00 4.80 137 ARG A O 1
ATOM 1896 N N . VAL A 1 108 ? 20.629 -2.908 -18.997 1.00 4.31 138 VAL A N 1
ATOM 1897 C CA . VAL A 1 108 ? 21.041 -2.319 -17.721 1.00 4.95 138 VAL A CA 1
ATOM 1898 C C . VAL A 1 108 ? 19.851 -2.185 -16.772 1.00 4.16 138 VAL A C 1
ATOM 1899 O O . VAL A 1 108 ? 19.932 -2.499 -15.581 1.00 4.70 138 VAL A O 1
ATOM 1912 N N . LEU A 1 109 ? 18.743 -1.684 -17.312 1.00 3.92 139 LEU A N 1
ATOM 1913 C CA . LEU A 1 109 ? 17.490 -1.504 -16.548 1.00 4.17 139 LEU A CA 1
ATOM 1914 C C . LEU A 1 109 ? 17.011 -2.819 -15.976 1.00 3.93 139 LEU A C 1
ATOM 1915 O O . LEU A 1 109 ? 16.727 -2.908 -14.774 1.00 4.67 139 LEU A O 1
ATOM 1931 N N . ILE A 1 110 ? 16.851 -3.819 -16.836 1.00 3.96 140 ILE A N 1
ATOM 1932 C CA . ILE A 1 110 ? 16.309 -5.102 -16.417 1.00 4.19 140 ILE A CA 1
ATOM 1933 C C . ILE A 1 110 ? 17.221 -5.764 -15.377 1.00 3.97 140 ILE A C 1
ATOM 1934 O O . ILE A 1 110 ? 16.761 -6.258 -14.342 1.00 4.65 140 ILE A O 1
ATOM 1950 N N . ASP A 1 111 ? 18.532 -5.737 -15.624 1.00 4.48 141 ASP A N 1
ATOM 1951 C CA . ASP A 1 111 ? 19.469 -6.382 -14.687 1.00 4.70 141 ASP A CA 1
ATOM 1952 C C . ASP A 1 111 ? 19.384 -5.702 -13.334 1.00 4.71 141 ASP A C 1
ATOM 1953 O O . ASP A 1 111 ? 19.414 -6.354 -12.280 1.00 5.60 141 ASP A O 1
ATOM 1962 N N . ALA A 1 112 ? 19.316 -4.358 -13.316 1.00 4.75 142 ALA A N 1
ATOM 1963 C CA . ALA A 1 112 ? 19.282 -3.644 -12.048 1.00 5.38 142 ALA A CA 1
ATOM 1964 C C . ALA A 1 112 ? 17.979 -3.939 -11.307 1.00 5.23 142 ALA A C 1
ATOM 1965 O O . ALA A 1 112 ? 17.976 -4.135 -10.090 1.00 6.05 142 ALA A O 1
ATOM 1972 N N . LEU A 1 113 ? 16.857 -3.970 -12.041 1.00 5.07 143 LEU A N 1
ATOM 1973 C CA . LEU A 1 113 ? 15.567 -4.298 -11.405 1.00 5.47 143 LEU A CA 1
ATOM 1974 C C . LEU A 1 113 ? 15.622 -5.678 -10.810 1.00 5.61 143 LEU A C 1
ATOM 1975 O O . LEU A 1 113 ? 15.077 -5.927 -9.722 1.00 6.33 143 LEU A O 1
ATOM 1991 N N . ARG A 1 114 ? 16.235 -6.628 -11.522 1.00 5.54 144 ARG A N 1
ATOM 1992 C CA . ARG A 1 114 ? 16.290 -8.003 -11.032 1.00 6.55 144 ARG A CA 1
ATOM 1993 C C . ARG A 1 114 ? 17.011 -8.105 -9.692 1.00 7.20 144 ARG A C 1
ATOM 1994 O O . ARG A 1 114 ? 16.662 -8.951 -8.881 1.00 8.78 144 ARG A O 1
ATOM 2015 N N . ARG A 1 115 ? 18.003 -7.242 -9.489 1.00 7.65 145 ARG A N 1
ATOM 2016 C CA A ARG A 1 115 ? 18.750 -7.159 -8.214 0.50 10.29 145 ARG A CA 1
ATOM 2017 C CA B ARG A 1 115 ? 18.723 -7.178 -8.216 0.50 10.13 145 ARG A CA 1
ATOM 2018 C C . ARG A 1 115 ? 18.048 -6.305 -7.167 1.00 10.77 145 ARG A C 1
ATOM 2019 O O . ARG A 1 115 ? 18.536 -6.172 -6.063 1.00 16.56 145 ARG A O 1
ATOM 2059 N N . GLY A 1 116 ? 16.926 -5.702 -7.466 1.00 9.40 146 GLY A N 1
ATOM 2060 C CA . GLY A 1 116 ? 16.174 -4.888 -6.497 1.00 11.13 146 GLY A CA 1
ATOM 2061 C C . GLY A 1 116 ? 16.478 -3.406 -6.520 1.00 10.20 146 GLY A C 1
ATOM 2062 O O . GLY A 1 116 ? 16.041 -2.680 -5.642 1.00 13.43 146 GLY A O 1
ATOM 2066 N N . SER A 1 117 ? 17.190 -2.908 -7.514 1.00 8.91 147 SER A N 1
ATOM 2067 C CA . SER A 1 117 ? 17.456 -1.484 -7.601 1.00 9.49 147 SER A CA 1
ATOM 2068 C C . SER A 1 117 ? 16.168 -0.723 -7.942 1.00 9.02 147 SER A C 1
ATOM 2069 O O . SER A 1 117 ? 15.334 -1.197 -8.685 1.00 10.85 147 SER A O 1
ATOM 2077 N N . GLN A 1 118 ? 16.047 0.479 -7.376 1.00 9.61 148 GLN A N 1
ATOM 2078 C CA A GLN A 1 118 ? 14.873 1.342 -7.539 0.60 10.61 148 GLN A CA 1
ATOM 2079 C CA B GLN A 1 118 ? 14.884 1.332 -7.644 0.40 10.07 148 GLN A CA 1
ATOM 2080 C C . GLN A 1 118 ? 15.260 2.792 -7.744 1.00 9.00 148 GLN A C 1
ATOM 2081 O O . GLN A 1 118 ? 16.434 3.138 -7.463 1.00 9.00 148 GLN A O 1
ATOM 2109 N N A ASP B 1 10 ? 22.487 -19.254 -41.121 0.50 45.26 40 ASP B N 1
ATOM 2110 N N B ASP B 1 10 ? 19.797 -19.117 -40.260 0.50 35.61 40 ASP B N 1
ATOM 2111 C CA A ASP B 1 10 ? 21.977 -17.879 -40.891 0.50 37.59 40 ASP B CA 1
ATOM 2112 C CA B ASP B 1 10 ? 21.238 -18.748 -40.301 0.50 38.54 40 ASP B CA 1
ATOM 2113 C C A ASP B 1 10 ? 22.526 -17.461 -39.531 0.50 26.68 40 ASP B C 1
ATOM 2114 C C B ASP B 1 10 ? 21.524 -18.082 -38.947 0.50 27.99 40 ASP B C 1
ATOM 2115 O O A ASP B 1 10 ? 22.760 -18.318 -38.667 0.50 45.93 40 ASP B O 1
ATOM 2116 O O B ASP B 1 10 ? 21.036 -18.535 -37.918 0.50 33.97 40 ASP B O 1
ATOM 2133 N N A LEU B 1 11 ? 22.769 -16.168 -39.329 0.50 31.43 41 LEU B N 1
ATOM 2134 N N B LEU B 1 11 ? 22.246 -16.981 -38.934 0.50 30.70 41 LEU B N 1
ATOM 2135 C CA A LEU B 1 11 ? 23.177 -15.717 -38.006 0.50 24.47 41 LEU B CA 1
ATOM 2136 C CA B LEU B 1 11 ? 22.664 -16.415 -37.659 0.50 26.15 41 LEU B CA 1
ATOM 2137 C C A LEU B 1 11 ? 22.073 -16.164 -37.084 0.50 29.43 41 LEU B C 1
ATOM 2138 C C B LEU B 1 11 ? 21.513 -16.160 -36.611 0.50 25.01 41 LEU B C 1
ATOM 2139 O O A LEU B 1 11 ? 22.288 -16.837 -36.062 0.50 26.63 41 LEU B O 1
ATOM 2140 O O B LEU B 1 11 ? 21.653 -16.652 -35.491 0.50 32.59 41 LEU B O 1
ATOM 2171 N N A HIS B 1 12 ? 20.863 -15.779 -37.467 0.50 28.92 42 HIS B N 1
ATOM 2172 N N B HIS B 1 12 ? 20.403 -15.446 -36.908 0.50 22.33 42 HIS B N 1
ATOM 2173 C CA A HIS B 1 12 ? 19.744 -15.840 -36.577 0.50 19.55 42 HIS B CA 1
ATOM 2174 C CA B HIS B 1 12 ? 19.389 -15.248 -35.806 0.50 16.01 42 HIS B CA 1
ATOM 2175 C C A HIS B 1 12 ? 19.367 -17.256 -36.266 0.50 21.54 42 HIS B C 1
ATOM 2176 C C B HIS B 1 12 ? 18.759 -16.597 -35.442 0.50 18.38 42 HIS B C 1
ATOM 2177 O O A HIS B 1 12 ? 18.997 -17.638 -35.122 0.50 21.44 42 HIS B O 1
ATOM 2178 O O B HIS B 1 12 ? 18.374 -16.867 -34.302 0.50 17.39 42 HIS B O 1
ATOM 2205 N N A GLU B 1 13 ? 19.433 -18.033 -37.337 0.50 24.10 43 GLU B N 1
ATOM 2206 N N B GLU B 1 13 ? 18.717 -17.472 -36.423 0.50 17.62 43 GLU B N 1
ATOM 2207 C CA A GLU B 1 13 ? 19.121 -19.418 -37.270 0.50 27.43 43 GLU B CA 1
ATOM 2208 C CA B GLU B 1 13 ? 18.236 -18.837 -36.219 0.50 21.23 43 GLU B CA 1
ATOM 2209 C C A GLU B 1 13 ? 19.991 -20.132 -36.237 0.50 28.35 43 GLU B C 1
ATOM 2210 C C B GLU B 1 13 ? 19.225 -19.721 -35.447 0.50 23.53 43 GLU B C 1
ATOM 2211 O O A GLU B 1 13 ? 19.514 -20.983 -35.512 0.50 28.19 43 GLU B O 1
ATOM 2212 O O B GLU B 1 13 ? 18.845 -20.394 -34.486 0.50 17.95 43 GLU B O 1
ATOM 2223 N N A ILE B 1 14 ? 21.262 -19.803 -36.092 0.50 33.39 44 ILE B N 1
ATOM 2224 N N B ILE B 1 14 ? 20.491 -19.704 -35.864 0.50 31.32 44 ILE B N 1
ATOM 2225 C CA A ILE B 1 14 ? 22.005 -20.610 -35.134 0.50 33.38 44 ILE B CA 1
ATOM 2226 C CA B ILE B 1 14 ? 21.545 -20.493 -35.231 0.50 19.94 44 ILE B CA 1
ATOM 2227 C C A ILE B 1 14 ? 21.926 -20.148 -33.666 0.50 29.29 44 ILE B C 1
ATOM 2228 C C B ILE B 1 14 ? 21.636 -20.174 -33.737 0.50 27.20 44 ILE B C 1
ATOM 2229 O O A ILE B 1 14 ? 22.228 -20.937 -32.762 0.50 23.18 44 ILE B O 1
ATOM 2230 O O B ILE B 1 14 ? 21.757 -21.048 -32.905 0.50 36.77 44 ILE B O 1
ATOM 2261 N N . LEU B 1 15 ? 21.527 -18.898 -33.416 1.00 24.77 45 LEU B N 1
ATOM 2262 C CA . LEU B 1 15 ? 21.469 -18.419 -32.053 1.00 17.32 45 LEU B CA 1
ATOM 2263 C C . LEU B 1 15 ? 20.352 -18.988 -31.191 1.00 20.64 45 LEU B C 1
ATOM 2264 O O . LEU B 1 15 ? 20.463 -19.031 -29.943 1.00 19.08 45 LEU B O 1
ATOM 2280 N N . HIS B 1 16 ? 19.245 -19.321 -31.815 1.00 17.84 46 HIS B N 1
ATOM 2281 C CA A HIS B 1 16 ? 18.074 -19.785 -31.059 0.50 19.52 46 HIS B CA 1
ATOM 2282 C CA B HIS B 1 16 ? 18.087 -19.841 -31.081 0.50 20.98 46 HIS B CA 1
ATOM 2283 C C A HIS B 1 16 ? 18.334 -21.044 -30.202 0.50 19.78 46 HIS B C 1
ATOM 2284 C C B HIS B 1 16 ? 18.410 -21.136 -30.277 0.50 22.35 46 HIS B C 1
ATOM 2285 O O A HIS B 1 16 ? 17.629 -21.310 -29.217 0.50 26.37 46 HIS B O 1
ATOM 2286 O O B HIS B 1 16 ? 17.764 -21.436 -29.259 0.50 21.86 46 HIS B O 1
ATOM 2312 N N A GLU B 1 17 ? 19.347 -21.811 -30.582 0.50 20.44 47 GLU B N 1
ATOM 2313 N N B GLU B 1 17 ? 19.413 -21.884 -30.734 0.50 23.29 47 GLU B N 1
ATOM 2314 C CA A GLU B 1 17 ? 19.667 -23.050 -29.904 0.50 22.54 47 GLU B CA 1
ATOM 2315 C CA B GLU B 1 17 ? 19.840 -23.110 -30.064 0.50 22.48 47 GLU B CA 1
ATOM 2316 C C . GLU B 1 17 ? 20.827 -22.888 -28.918 1.00 18.00 47 GLU B C 1
ATOM 2317 O O . GLU B 1 17 ? 21.185 -23.844 -28.268 1.00 19.93 47 GLU B O 1
ATOM 2340 N N . ALA B 1 18 ? 21.329 -21.681 -28.733 1.00 13.02 48 ALA B N 1
ATOM 2341 C CA . ALA B 1 18 ? 22.490 -21.455 -27.856 1.00 12.81 48 ALA B CA 1
ATOM 2342 C C . 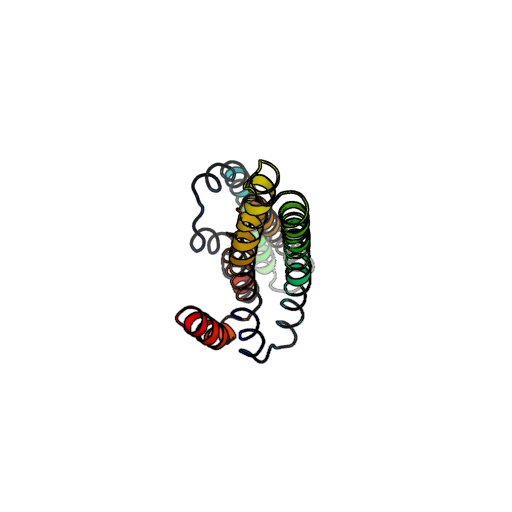ALA B 1 18 ? 22.282 -21.682 -26.370 1.00 9.80 48 ALA B C 1
ATOM 2343 O O . ALA B 1 18 ? 23.276 -22.026 -25.700 1.00 12.09 48 ALA B O 1
ATOM 2350 N N . VAL B 1 19 ? 21.080 -21.377 -25.867 1.00 11.20 49 VAL B N 1
ATOM 2351 C CA A VAL B 1 19 ? 20.834 -21.339 -24.432 0.70 9.15 49 VAL B CA 1
ATOM 2352 C CA B VAL B 1 19 ? 20.847 -21.344 -24.444 0.30 9.33 49 VAL B CA 1
ATOM 2353 C C . VAL B 1 19 ? 19.544 -22.070 -24.174 1.00 9.80 49 VAL B C 1
ATOM 2354 O O . VAL B 1 19 ? 18.553 -21.827 -24.859 1.00 12.11 49 VAL B O 1
ATOM 2378 N N . PRO B 1 20 ? 19.505 -22.917 -23.155 1.00 10.51 50 PRO B N 1
ATOM 2379 C CA . PRO B 1 20 ? 18.212 -23.513 -22.708 1.00 12.68 50 PRO B CA 1
ATOM 2380 C C . PRO B 1 20 ? 17.429 -22.452 -21.947 1.00 11.50 50 PRO B C 1
ATOM 2381 O O . PRO B 1 20 ? 17.693 -22.216 -20.759 1.00 14.03 50 PRO B O 1
ATOM 2392 N N . LEU B 1 21 ? 16.526 -21.751 -22.619 1.00 12.43 51 LEU B N 1
ATOM 2393 C CA . LEU B 1 21 ? 15.871 -20.620 -22.023 1.00 11.79 51 LEU B CA 1
ATOM 2394 C C . LEU B 1 21 ? 15.020 -21.043 -20.803 1.00 11.77 51 LEU B C 1
ATOM 2395 O O . LEU B 1 21 ? 14.200 -22.010 -20.959 1.00 15.98 51 LEU B O 1
ATOM 2411 N N A ASP B 1 22 ? 15.109 -20.353 -19.676 0.70 9.38 52 ASP B N 1
ATOM 2412 N N B ASP B 1 22 ? 15.216 -20.386 -19.639 0.30 10.73 52 ASP B N 1
ATOM 2413 C CA A ASP B 1 22 ? 14.206 -20.645 -18.615 0.70 9.07 52 ASP B CA 1
ATOM 2414 C CA B ASP B 1 22 ? 14.339 -20.498 -18.448 0.30 12.10 52 ASP B CA 1
ATOM 2415 C C A ASP B 1 22 ? 12.861 -20.037 -18.873 0.70 7.25 52 ASP B C 1
ATOM 2416 C C B ASP B 1 22 ? 12.919 -20.051 -18.839 0.30 7.96 52 ASP B C 1
ATOM 2417 O O A ASP B 1 22 ? 12.668 -19.328 -19.883 0.70 7.45 52 ASP B O 1
ATOM 2418 O O B ASP B 1 22 ? 12.744 -19.407 -19.881 0.30 8.42 52 ASP B O 1
ATOM 2435 N N . ALA B 1 23 ? 11.912 -20.356 -18.022 1.00 8.21 53 ALA B N 1
ATOM 2436 C CA . ALA B 1 23 ? 10.545 -19.945 -18.345 1.00 8.14 53 ALA B CA 1
ATOM 2437 C C . ALA B 1 23 ? 10.429 -18.452 -18.517 1.00 7.03 53 ALA B C 1
ATOM 2438 O O . ALA B 1 23 ? 9.711 -17.991 -19.401 1.00 7.38 53 ALA B O 1
ATOM 2445 N N A ASN B 1 24 ? 11.163 -17.685 -17.686 0.70 6.75 54 ASN B N 1
ATOM 2446 N N B ASN B 1 24 ? 11.095 -17.660 -17.680 0.30 6.36 54 ASN B N 1
ATOM 2447 C CA A ASN B 1 24 ? 11.072 -16.227 -17.692 0.70 7.18 54 ASN B CA 1
ATOM 2448 C CA B ASN B 1 24 ? 10.934 -16.217 -17.807 0.30 6.99 54 ASN B CA 1
ATOM 2449 C C A ASN B 1 24 ? 11.633 -15.726 -19.024 0.70 5.09 54 ASN B C 1
ATOM 2450 C C B ASN B 1 24 ? 11.643 -15.683 -19.037 0.30 5.69 54 ASN B C 1
ATOM 2451 O O A ASN B 1 24 ? 11.100 -14.831 -19.663 0.70 6.97 54 ASN B O 1
ATOM 2452 O O B ASN B 1 24 ? 11.137 -14.761 -19.676 0.30 6.72 54 ASN B O 1
ATOM 2473 N N . GLU B 1 25 ? 12.804 -16.254 -19.383 1.00 5.25 55 GLU B N 1
ATOM 2474 C CA . GLU B 1 25 ? 13.476 -15.818 -20.594 1.00 5.40 55 GLU B CA 1
ATOM 2475 C C . GLU B 1 25 ? 12.612 -16.144 -21.811 1.00 5.44 55 GLU B C 1
ATOM 2476 O O . GLU B 1 25 ? 12.533 -15.353 -22.743 1.00 7.39 55 GLU B O 1
ATOM 2488 N N . ARG B 1 26 ? 11.991 -17.317 -21.824 1.00 6.25 56 ARG B N 1
ATOM 2489 C CA A ARG B 1 26 ? 11.076 -17.643 -22.967 0.70 8.07 56 ARG B CA 1
ATOM 2490 C CA B ARG B 1 26 ? 11.137 -17.653 -22.940 0.30 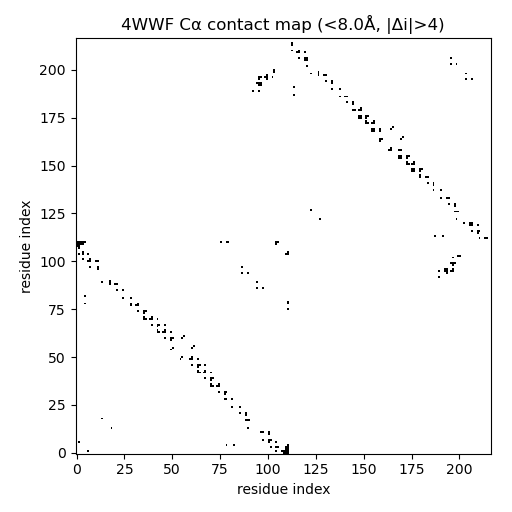8.09 56 ARG B CA 1
ATOM 2491 C C . ARG B 1 26 ? 9.939 -16.678 -23.038 1.00 9.40 56 ARG B C 1
ATOM 2492 O O . ARG B 1 26 ? 9.584 -16.248 -24.121 1.00 15.94 56 ARG B O 1
ATOM 2532 N N A GLU B 1 27 ? 9.334 -16.289 -21.942 0.50 8.70 57 GLU B N 1
ATOM 2533 N N B GLU B 1 27 ? 9.348 -16.352 -21.883 0.50 8.39 57 GLU B N 1
ATOM 2534 C CA A GLU B 1 27 ? 8.215 -15.381 -22.177 0.50 15.75 57 GLU B CA 1
ATOM 2535 C CA B GLU B 1 27 ? 8.240 -15.373 -21.772 0.50 13.09 57 GLU B CA 1
ATOM 2536 C C A GLU B 1 27 ? 8.649 -14.001 -22.605 0.50 16.51 57 GLU B C 1
ATOM 2537 C C B GLU B 1 27 ? 8.662 -14.077 -22.454 0.50 14.73 57 GLU B C 1
ATOM 2538 O O A GLU B 1 27 ? 7.874 -13.296 -23.255 0.50 23.85 57 GLU B O 1
ATOM 2539 O O B GLU B 1 27 ? 7.898 -13.536 -23.240 0.50 22.07 57 GLU B O 1
ATOM 2562 N N A ILE B 1 28 ? 9.844 -13.578 -22.247 0.50 9.98 58 ILE B N 1
ATOM 2563 N N B ILE B 1 28 ? 9.861 -13.585 -22.180 0.50 9.95 58 ILE B N 1
ATOM 2564 C CA A ILE B 1 28 ? 10.332 -12.310 -22.787 0.50 9.41 58 ILE B CA 1
ATOM 2565 C CA B ILE B 1 28 ? 10.357 -12.321 -22.778 0.50 9.73 58 ILE B CA 1
ATOM 2566 C C . ILE B 1 28 ? 10.775 -12.474 -24.263 1.00 12.40 58 ILE B C 1
ATOM 2567 O O . ILE B 1 28 ? 10.394 -11.655 -25.126 1.00 14.20 58 ILE B O 1
ATOM 2598 N N . LEU B 1 29 ? 11.614 -13.483 -24.561 1.00 11.69 59 LEU B N 1
ATOM 2599 C CA A LEU B 1 29 ? 12.232 -13.618 -25.888 0.70 11.82 59 LEU B CA 1
ATOM 2600 C CA B LEU B 1 29 ? 12.166 -13.588 -25.898 0.30 13.04 59 LEU B CA 1
ATOM 2601 C C . LEU B 1 29 ? 11.125 -13.952 -26.955 1.00 13.11 59 LEU B C 1
ATOM 2602 O O . LEU B 1 29 ? 11.237 -13.504 -28.090 1.00 13.43 59 LEU B O 1
ATOM 2632 N N . GLU B 1 30 ? 10.077 -14.710 -26.606 1.00 13.00 60 GLU B N 1
ATOM 2633 C CA . GLU B 1 30 ? 9.083 -15.071 -27.662 1.00 11.20 60 GLU B CA 1
ATOM 2634 C C . GLU B 1 30 ? 8.412 -13.829 -28.192 1.00 11.53 60 GLU B C 1
ATOM 2635 O O . GLU B 1 30 ? 8.042 -13.810 -29.388 1.00 10.31 60 GLU B O 1
ATOM 2647 N N . LEU B 1 31 ? 8.255 -12.789 -27.368 1.00 13.63 61 LEU B N 1
ATOM 2648 C CA . LEU B 1 31 ? 7.741 -11.525 -27.778 1.00 14.23 61 LEU B CA 1
ATOM 2649 C C . LEU B 1 31 ? 8.610 -10.860 -28.752 1.00 12.83 61 LEU B C 1
ATOM 2650 O O . LEU B 1 31 ? 8.083 -10.276 -29.734 1.00 17.18 61 LEU B O 1
ATOM 2666 N N . LYS B 1 32 ? 9.917 -10.846 -28.471 1.00 14.38 62 LYS B N 1
ATOM 2667 C CA A LYS B 1 32 ? 10.841 -10.210 -29.367 0.70 14.60 62 LYS B CA 1
ATOM 2668 C CA B LYS B 1 32 ? 10.831 -10.190 -29.365 0.30 14.60 62 LYS B CA 1
ATOM 2669 C C . LYS B 1 32 ? 10.829 -10.978 -30.688 1.00 9.56 62 LYS B C 1
ATOM 2670 O O . LYS B 1 32 ? 10.941 -10.385 -31.737 1.00 11.90 62 LYS B O 1
ATOM 2706 N N A GLU B 1 33 ? 10.667 -12.307 -30.614 0.50 8.75 63 GLU B N 1
ATOM 2707 N N B GLU B 1 33 ? 10.752 -12.310 -30.609 0.50 9.00 63 GLU B N 1
ATOM 2708 C CA A GLU B 1 33 ? 10.664 -13.164 -31.839 0.50 8.11 63 GLU B CA 1
ATOM 2709 C CA B GLU B 1 33 ? 10.737 -13.162 -31.830 0.50 8.37 63 GLU B CA 1
ATOM 2710 C C A GLU B 1 33 ? 9.459 -12.872 -32.708 0.50 8.14 63 GLU B C 1
ATOM 2711 C C B GLU B 1 33 ? 9.506 -12.869 -32.697 0.50 8.31 63 GLU B C 1
ATOM 2712 O O A GLU B 1 33 ? 9.561 -12.829 -33.931 0.50 9.98 63 GLU B O 1
ATOM 2713 O O B GLU B 1 33 ? 9.645 -12.826 -33.925 0.50 10.63 63 GLU B O 1
ATOM 2736 N N . ASP B 1 34 ? 8.322 -12.682 -32.096 1.00 10.62 64 ASP B N 1
ATOM 2737 C CA . ASP B 1 34 ? 7.098 -12.346 -32.852 1.00 11.79 64 ASP B CA 1
ATOM 2738 C C . ASP B 1 34 ? 7.281 -11.059 -33.646 1.00 12.38 64 ASP B C 1
ATOM 2739 O O . ASP B 1 34 ? 7.124 -10.992 -34.874 1.00 13.44 64 ASP B O 1
ATOM 2748 N N . ALA B 1 35 ? 7.700 -10.005 -32.931 1.00 12.34 65 ALA B N 1
ATOM 2749 C CA . ALA B 1 35 ? 7.946 -8.719 -33.575 1.00 14.72 65 ALA B CA 1
ATOM 2750 C C . ALA B 1 35 ? 8.972 -8.820 -34.660 1.00 13.30 65 ALA B C 1
ATOM 2751 O O . ALA B 1 35 ? 8.838 -8.210 -35.728 1.00 16.60 65 ALA B O 1
ATOM 2758 N N . PHE B 1 36 ? 10.053 -9.543 -34.415 1.00 12.10 66 PHE B N 1
ATOM 2759 C CA . PHE B 1 36 ? 11.090 -9.624 -35.423 1.00 12.76 66 PHE B CA 1
ATOM 2760 C C . PHE B 1 36 ? 10.584 -10.373 -36.644 1.00 12.85 66 PHE B C 1
ATOM 2761 O O . PHE B 1 36 ? 10.922 -9.969 -37.775 1.00 15.90 66 PHE B O 1
ATOM 2778 N N . ALA B 1 37 ? 9.814 -11.453 -36.431 1.00 13.07 67 ALA B N 1
ATOM 2779 C CA . ALA B 1 37 ? 9.318 -12.204 -37.551 1.00 14.10 67 ALA B CA 1
ATOM 2780 C C . ALA B 1 37 ? 8.440 -11.319 -38.420 1.00 13.01 67 ALA B C 1
ATOM 2781 O O . ALA B 1 37 ? 8.458 -11.378 -39.672 1.00 15.36 67 ALA B O 1
ATOM 2788 N N . GLN B 1 38 ? 7.616 -10.490 -37.792 1.00 13.96 68 GLN B N 1
ATOM 2789 C CA . GLN B 1 38 ? 6.800 -9.560 -38.545 1.00 14.17 68 GLN B CA 1
ATOM 2790 C C . GLN B 1 38 ? 7.652 -8.554 -39.324 1.00 15.67 68 GLN B C 1
ATOM 2791 O O . GLN B 1 38 ? 7.362 -8.258 -40.488 1.00 17.24 68 GLN B O 1
ATOM 2805 N N . ARG B 1 39 ? 8.688 -8.020 -38.699 1.00 14.46 69 ARG B N 1
ATOM 2806 C CA . ARG B 1 39 ? 9.603 -7.096 -39.377 1.00 15.85 69 ARG B CA 1
ATOM 2807 C C . ARG B 1 39 ? 10.295 -7.718 -40.579 1.00 15.28 69 ARG B C 1
ATOM 2808 O O . ARG B 1 39 ? 10.380 -7.155 -41.693 1.00 16.19 69 ARG B O 1
ATOM 2829 N N . ARG B 1 40 ? 10.737 -8.939 -40.384 1.00 15.60 70 ARG B N 1
ATOM 2830 C CA A ARG B 1 40 ? 11.338 -9.665 -41.447 0.70 15.02 70 ARG B CA 1
ATOM 2831 C CA B ARG B 1 40 ? 11.347 -9.703 -41.464 0.30 16.25 70 ARG B CA 1
ATOM 2832 C C . ARG B 1 40 ? 10.366 -9.887 -42.622 1.00 14.82 70 ARG B C 1
ATOM 2833 O O . ARG B 1 40 ? 10.719 -9.708 -43.764 1.00 20.01 70 ARG B O 1
ATOM 2873 N N . ARG B 1 41 ? 9.143 -10.273 -42.295 1.00 17.89 71 ARG B N 1
ATOM 2874 C CA . ARG B 1 41 ? 8.151 -10.504 -43.348 1.00 17.83 71 ARG B CA 1
ATOM 2875 C C . ARG B 1 41 ? 7.886 -9.234 -44.149 1.00 16.99 71 ARG B C 1
ATOM 2876 O O . ARG B 1 41 ? 7.729 -9.260 -45.385 1.00 18.70 71 ARG B O 1
ATOM 2897 N N . GLU B 1 42 ? 7.873 -8.102 -43.457 1.00 14.72 72 GLU B N 1
ATOM 2898 C CA . GLU B 1 42 ? 7.663 -6.822 -44.137 1.00 16.87 72 GLU B CA 1
ATOM 2899 C C . GLU B 1 42 ? 8.808 -6.468 -45.105 1.00 16.41 72 GLU B C 1
ATOM 2900 O O . GLU B 1 42 ? 8.604 -6.044 -46.243 1.00 17.33 72 GLU B O 1
ATOM 2912 N N . ILE B 1 43 ? 10.035 -6.688 -44.651 1.00 14.47 73 ILE B N 1
ATOM 2913 C CA . ILE B 1 43 ? 11.174 -6.488 -45.523 1.00 13.98 73 ILE B CA 1
ATOM 2914 C C . ILE B 1 43 ? 11.134 -7.463 -46.697 1.00 13.01 73 ILE B C 1
ATOM 2915 O O . ILE B 1 43 ? 11.403 -7.043 -47.849 1.00 14.92 73 ILE B O 1
ATOM 2931 N N . GLU B 1 44 ? 10.804 -8.742 -46.452 1.00 14.91 74 GLU B N 1
ATOM 2932 C CA A GLU B 1 44 ? 10.745 -9.746 -47.537 0.70 14.94 74 GLU B CA 1
ATOM 2933 C CA B GLU B 1 44 ? 10.732 -9.757 -47.509 0.30 16.47 74 GLU B CA 1
ATOM 2934 C C . GLU B 1 44 ? 9.688 -9.388 -48.550 1.00 16.16 74 GLU B C 1
ATOM 2935 O O . GLU B 1 44 ? 9.907 -9.567 -49.743 1.00 17.19 74 GLU B O 1
ATOM 2957 N N . THR B 1 45 ? 8.578 -8.826 -48.089 1.00 17.98 75 THR B N 1
ATOM 2958 C CA . THR B 1 45 ? 7.530 -8.364 -48.989 1.00 20.39 75 THR B CA 1
ATOM 2959 C C . THR B 1 45 ? 8.026 -7.268 -49.938 1.00 16.63 75 THR B C 1
ATOM 2960 O O . THR B 1 45 ? 7.793 -7.308 -51.167 1.00 17.07 75 THR B O 1
ATOM 2971 N N . ARG B 1 46 ? 8.810 -6.330 -49.412 1.00 14.45 76 ARG B N 1
ATOM 2972 C CA A ARG B 1 46 ? 9.393 -5.298 -50.266 0.80 14.31 76 ARG B CA 1
ATOM 2973 C CA B ARG B 1 46 ? 9.349 -5.300 -50.293 0.20 14.66 76 ARG B CA 1
ATOM 2974 C C . ARG B 1 46 ? 10.393 -5.875 -51.252 1.00 11.89 76 ARG B C 1
ATOM 2975 O O . ARG B 1 46 ? 10.459 -5.484 -52.421 1.00 12.08 76 ARG B O 1
ATOM 3015 N N . LEU B 1 47 ? 11.226 -6.765 -50.769 1.00 11.73 77 LEU B N 1
ATOM 3016 C CA . LEU B 1 47 ? 12.223 -7.384 -51.626 1.00 12.34 77 LEU B CA 1
ATOM 3017 C C . LEU B 1 47 ? 11.568 -8.164 -52.765 1.00 13.07 77 LEU B C 1
ATOM 3018 O O . LEU B 1 47 ? 11.941 -8.049 -53.917 1.00 12.88 77 LEU B O 1
ATOM 3034 N N . ARG B 1 48 ? 10.584 -8.978 -52.419 1.00 13.82 78 ARG B N 1
ATOM 3035 C CA . ARG B 1 48 ? 9.864 -9.744 -53.428 1.00 16.23 78 ARG B CA 1
ATOM 3036 C C . ARG B 1 48 ? 9.198 -8.874 -54.501 1.00 13.27 78 ARG B C 1
ATOM 3037 O O . ARG B 1 48 ? 9.263 -9.170 -55.700 1.00 14.78 78 ARG B O 1
ATOM 3058 N N . ALA B 1 49 ? 8.592 -7.788 -54.054 1.00 12.81 79 ALA B N 1
ATOM 3059 C CA . ALA B 1 49 ? 7.958 -6.881 -54.995 1.00 13.14 79 ALA B CA 1
ATOM 3060 C C . ALA B 1 49 ? 8.983 -6.255 -55.918 1.00 10.86 79 ALA B C 1
ATOM 3061 O O . ALA B 1 49 ? 8.728 -6.135 -57.133 1.00 11.57 79 ALA B O 1
ATOM 3068 N N . ALA B 1 50 ? 10.130 -5.835 -55.374 1.00 9.75 80 ALA B N 1
ATOM 3069 C CA . ALA B 1 50 ? 11.148 -5.213 -56.190 1.00 8.85 80 ALA B CA 1
ATOM 3070 C C . ALA B 1 50 ? 11.717 -6.203 -57.194 1.00 7.98 80 ALA B C 1
ATOM 3071 O O . ALA B 1 50 ? 11.931 -5.874 -58.348 1.00 8.19 80 ALA B O 1
ATOM 3078 N N . ASN B 1 51 ? 11.960 -7.442 -56.733 1.00 8.96 81 ASN B N 1
ATOM 3079 C CA . ASN B 1 51 ? 12.463 -8.436 -57.667 1.00 9.40 81 ASN B CA 1
ATOM 3080 C C . ASN B 1 51 ? 11.455 -8.755 -58.761 1.00 8.94 81 ASN B C 1
ATOM 3081 O O . ASN B 1 51 ? 11.814 -8.980 -59.918 1.00 9.95 81 ASN B O 1
ATOM 3092 N N . GLY B 1 52 ? 10.177 -8.736 -58.412 1.00 10.25 82 GLY B N 1
ATOM 3093 C CA . GLY B 1 52 ? 9.133 -8.909 -59.432 1.00 10.77 82 GLY B CA 1
ATOM 3094 C C . GLY B 1 52 ? 9.128 -7.805 -60.454 1.00 10.43 82 GLY B C 1
ATOM 3095 O O . GLY B 1 52 ? 8.920 -8.050 -61.641 1.00 11.22 82 GLY B O 1
ATOM 3099 N N A LYS B 1 53 ? 9.348 -6.578 -60.008 0.70 10.37 83 LYS B N 1
ATOM 3100 N N B LYS B 1 53 ? 9.330 -6.584 -59.957 0.30 9.77 83 LYS B N 1
ATOM 3101 C CA A LYS B 1 53 ? 9.450 -5.461 -60.949 0.70 10.86 83 LYS B CA 1
ATOM 3102 C CA B LYS B 1 53 ? 9.474 -5.405 -60.803 0.30 9.88 83 LYS B CA 1
ATOM 3103 C C A LYS B 1 53 ? 10.671 -5.582 -61.843 0.70 8.78 83 LYS B C 1
ATOM 3104 C C B LYS B 1 53 ? 10.641 -5.567 -61.784 0.30 10.64 83 LYS B C 1
ATOM 3105 O O A LYS B 1 53 ? 10.637 -5.241 -63.014 0.70 10.43 83 LYS B O 1
ATOM 3106 O O B LYS B 1 53 ? 10.519 -5.227 -62.955 0.30 10.10 83 LYS B O 1
ATOM 3143 N N . LEU B 1 54 ? 11.772 -6.088 -61.306 1.00 8.67 84 LEU B N 1
ATOM 3144 C CA . LEU B 1 54 ? 12.930 -6.329 -62.144 1.00 8.11 84 LEU B CA 1
ATOM 3145 C C . LEU B 1 54 ? 12.664 -7.391 -63.176 1.00 8.45 84 LEU B C 1
ATOM 3146 O O . LEU B 1 54 ? 13.038 -7.262 -64.338 1.00 9.84 84 LEU B O 1
ATOM 3162 N N . ALA B 1 55 ? 11.993 -8.484 -62.771 1.00 9.10 85 ALA B N 1
ATOM 3163 C CA . ALA B 1 55 ? 11.652 -9.531 -63.717 1.00 9.48 85 ALA B CA 1
ATOM 3164 C C . ALA B 1 55 ? 10.772 -8.992 -64.859 1.00 9.88 85 ALA B C 1
ATOM 3165 O O . ALA B 1 55 ? 10.993 -9.301 -66.027 1.00 10.68 85 ALA B O 1
ATOM 3172 N N . ASP B 1 56 ? 9.772 -8.195 -64.479 1.00 10.18 86 ASP B N 1
ATOM 3173 C CA . ASP B 1 56 ? 8.884 -7.605 -65.483 1.00 11.96 86 ASP B CA 1
ATOM 3174 C C . ASP B 1 56 ? 9.621 -6.687 -66.418 1.00 11.52 86 ASP B C 1
ATOM 3175 O O . ASP B 1 56 ? 9.397 -6.681 -67.631 1.00 13.54 86 ASP B O 1
ATOM 3184 N N . ALA B 1 57 ? 10.533 -5.879 -65.855 1.00 14.05 87 ALA B N 1
ATOM 3185 C CA . ALA B 1 57 ? 11.319 -4.971 -66.683 1.00 17.64 87 ALA B CA 1
ATOM 3186 C C . ALA B 1 57 ? 12.255 -5.705 -67.636 1.00 18.76 87 ALA B C 1
ATOM 3187 O O . ALA B 1 57 ? 12.348 -5.354 -68.820 1.00 20.52 87 ALA B O 1
ATOM 3194 N N . ILE B 1 58 ? 12.851 -6.785 -67.195 1.00 18.48 88 ILE B N 1
ATOM 3195 C CA . ILE B 1 58 ? 13.735 -7.586 -68.052 1.00 18.77 88 ILE B CA 1
ATOM 3196 C C . ILE B 1 58 ? 12.934 -8.201 -69.188 1.00 17.37 88 ILE B C 1
ATOM 3197 O O . ILE B 1 58 ? 13.373 -8.239 -70.329 1.00 17.98 88 ILE B O 1
ATOM 3213 N N . ALA B 1 59 ? 11.737 -8.695 -68.878 1.00 13.17 89 ALA B N 1
ATOM 3214 C CA . ALA B 1 59 ? 10.862 -9.223 -69.920 1.00 13.17 89 ALA B CA 1
ATOM 3215 C C . ALA B 1 59 ? 10.418 -8.161 -70.910 1.00 12.20 89 ALA B C 1
ATOM 3216 O O . ALA B 1 59 ? 10.347 -8.393 -72.118 1.00 15.49 89 ALA B O 1
ATOM 3223 N N A LYS B 1 60 ? 10.023 -6.982 -70.377 0.50 10.80 90 LYS B N 1
ATOM 3224 N N B LYS B 1 60 ? 10.192 -6.964 -70.423 0.50 12.13 90 LYS B N 1
ATOM 3225 C CA A LYS B 1 60 ? 9.480 -5.860 -71.223 0.50 9.19 90 LYS B CA 1
ATOM 3226 C CA B LYS B 1 60 ? 9.583 -5.986 -71.284 0.50 9.98 90 LYS B CA 1
ATOM 3227 C C A LYS B 1 60 ? 10.571 -5.367 -72.120 0.50 7.61 90 LYS B C 1
ATOM 3228 C C B LYS B 1 60 ? 10.603 -5.204 -72.095 0.50 9.10 90 LYS B C 1
ATOM 3229 O O A LYS B 1 60 ? 10.452 -5.362 -73.352 0.50 6.13 90 LYS B O 1
ATOM 3230 O O B LYS B 1 60 ? 10.388 -4.928 -73.272 0.50 14.63 90 LYS B O 1
ATOM 3267 N N A ASN B 1 61 ? 11.628 -4.877 -71.481 0.50 7.81 91 ASN B N 1
ATOM 3268 N N B ASN B 1 61 ? 11.717 -4.851 -71.456 0.50 8.28 91 ASN B N 1
ATOM 3269 C CA A ASN B 1 61 ? 12.679 -4.124 -72.147 0.50 10.09 91 ASN B CA 1
ATOM 3270 C CA B ASN B 1 61 ? 12.681 -3.818 -71.923 0.50 11.50 91 ASN B CA 1
ATOM 3271 C C A ASN B 1 61 ? 13.928 -4.153 -71.283 0.50 8.27 91 ASN B C 1
ATOM 3272 C C B ASN B 1 61 ? 13.996 -4.069 -71.188 0.50 8.97 91 ASN B C 1
ATOM 3273 O O A ASN B 1 61 ? 14.041 -3.428 -70.265 0.50 9.65 91 ASN B O 1
ATOM 3274 O O B ASN B 1 61 ? 14.196 -3.446 -70.138 0.50 9.05 91 ASN B O 1
ATOM 3295 N N . PRO B 1 62 ? 14.876 -4.984 -71.668 1.00 8.39 92 PRO B N 1
ATOM 3296 C CA . PRO B 1 62 ? 16.045 -5.300 -70.857 1.00 7.58 92 PRO B CA 1
ATOM 3297 C C . PRO B 1 62 ? 17.149 -4.245 -70.947 1.00 7.00 92 PRO B C 1
ATOM 3298 O O . PRO B 1 62 ? 18.221 -4.466 -71.519 1.00 8.95 92 PRO B O 1
ATOM 3309 N N . ALA B 1 63 ? 16.853 -3.102 -70.365 1.00 6.97 93 ALA B N 1
ATOM 3310 C CA . ALA B 1 63 ? 17.776 -1.978 -70.232 1.00 6.60 93 ALA B CA 1
ATOM 3311 C C . ALA B 1 63 ? 17.623 -1.476 -68.834 1.00 6.43 93 ALA B C 1
ATOM 3312 O O . ALA B 1 63 ? 16.596 -1.650 -68.194 1.00 8.23 93 ALA B O 1
ATOM 3319 N N . TRP B 1 64 ? 18.630 -0.757 -68.367 1.00 6.94 94 TRP B N 1
ATOM 3320 C CA . TRP B 1 64 ? 18.613 -0.149 -67.034 1.00 7.01 94 TRP B CA 1
ATOM 3321 C C . TRP B 1 64 ? 17.882 1.168 -67.034 1.00 8.46 94 TRP B C 1
ATOM 3322 O O . TRP B 1 64 ? 18.480 2.231 -66.992 1.00 10.16 94 TRP B O 1
ATOM 3343 N N . SER B 1 65 ? 16.563 1.058 -67.091 1.00 7.97 95 SER B N 1
ATOM 3344 C CA . SER B 1 65 ? 15.606 2.157 -67.148 1.00 7.87 95 SER B CA 1
ATOM 3345 C C . SER B 1 65 ? 15.396 2.789 -65.771 1.00 7.14 95 SER B C 1
ATOM 3346 O O . SER B 1 65 ? 15.840 2.234 -64.742 1.00 7.71 95 SER B O 1
ATOM 3354 N N . PRO B 1 66 ? 14.628 3.906 -65.690 1.00 8.53 96 PRO B N 1
ATOM 3355 C CA . PRO B 1 66 ? 14.286 4.430 -64.390 1.00 8.08 96 PRO B CA 1
ATOM 3356 C C . PRO B 1 66 ? 13.547 3.401 -63.513 1.00 8.19 96 PRO B C 1
ATOM 3357 O O . PRO B 1 66 ? 13.762 3.389 -62.290 1.00 9.22 96 PRO B O 1
ATOM 3368 N N . GLU B 1 67 ? 12.726 2.537 -64.098 1.00 8.64 97 GLU B N 1
ATOM 3369 C CA A GLU B 1 67 ? 12.048 1.534 -63.293 0.50 9.47 97 GLU B CA 1
ATOM 3370 C CA B GLU B 1 67 ? 12.044 1.537 -63.302 0.50 9.20 97 GLU B CA 1
ATOM 3371 C C . GLU B 1 67 ? 13.022 0.493 -62.744 1.00 7.37 97 GLU B C 1
ATOM 3372 O O . GLU B 1 67 ? 12.885 0.036 -61.593 1.00 7.83 97 GLU B O 1
ATOM 3394 N N . VAL B 1 68 ? 14.020 0.104 -63.524 1.00 6.32 98 VAL B N 1
ATOM 3395 C CA . VAL B 1 68 ? 15.049 -0.794 -63.021 1.00 6.25 98 VAL B CA 1
ATOM 3396 C C . VAL B 1 68 ? 15.885 -0.147 -61.903 1.00 5.86 98 VAL B C 1
ATOM 3397 O O . VAL B 1 68 ? 16.165 -0.795 -60.918 1.00 6.27 98 VAL B O 1
ATOM 3410 N N . GLU B 1 69 ? 16.232 1.115 -62.095 1.00 6.26 99 GLU B N 1
ATOM 3411 C CA . GLU B 1 69 ? 17.000 1.796 -61.056 1.00 7.17 99 GLU B CA 1
ATOM 3412 C C . GLU B 1 69 ? 16.197 1.869 -59.759 1.00 7.16 99 GLU B C 1
ATOM 3413 O O . GLU B 1 69 ? 16.708 1.617 -58.664 1.00 7.84 99 GLU B O 1
ATOM 3425 N N . ALA B 1 70 ? 14.907 2.225 -59.875 1.00 7.57 100 ALA B N 1
ATOM 3426 C CA . ALA B 1 70 ? 14.071 2.319 -58.667 1.00 8.12 100 ALA B CA 1
ATOM 3427 C C . ALA B 1 70 ? 13.932 0.972 -57.979 1.00 6.73 100 ALA B C 1
ATOM 3428 O O . ALA B 1 70 ? 14.015 0.896 -56.728 1.00 8.56 100 ALA B O 1
ATOM 3435 N N . ALA B 1 71 ? 13.718 -0.083 -58.734 1.00 7.07 101 ALA B N 1
ATOM 3436 C CA . ALA B 1 71 ? 13.593 -1.389 -58.148 1.00 7.21 101 ALA B CA 1
ATOM 3437 C C . ALA B 1 71 ? 14.904 -1.843 -57.525 1.0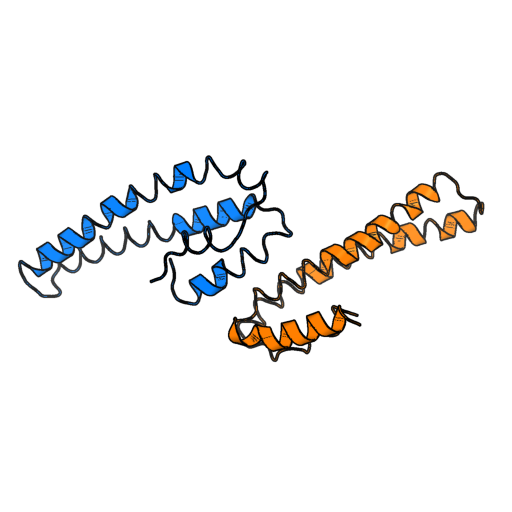0 7.17 101 ALA B C 1
ATOM 3438 O O . ALA B 1 71 ? 14.898 -2.449 -56.426 1.00 7.99 101 ALA B O 1
ATOM 3445 N N . THR B 1 72 ? 16.042 -1.532 -58.161 1.00 7.02 102 THR B N 1
ATOM 3446 C CA . THR B 1 72 ? 17.351 -1.902 -57.564 1.00 6.86 102 THR B CA 1
ATOM 3447 C C . THR B 1 72 ? 17.543 -1.161 -56.272 1.00 7.06 102 THR B C 1
ATOM 3448 O O . THR B 1 72 ? 18.035 -1.766 -55.293 1.00 8.26 102 THR B O 1
ATOM 3459 N N . GLN B 1 73 ? 17.161 0.108 -56.195 1.00 7.38 103 GLN B N 1
ATOM 3460 C CA . GLN B 1 73 ? 17.297 0.817 -54.928 1.00 8.86 103 GLN B CA 1
ATOM 3461 C C . GLN B 1 73 ? 16.461 0.155 -53.848 1.00 8.30 103 GLN B C 1
ATOM 3462 O O . GLN B 1 73 ? 16.857 0.093 -52.687 1.00 9.66 103 GLN B O 1
ATOM 3476 N N . GLU B 1 74 ? 15.267 -0.324 -54.193 1.00 8.26 104 GLU B N 1
ATOM 3477 C CA A GLU B 1 74 ? 14.449 -1.065 -53.245 0.70 9.58 104 GLU B CA 1
ATOM 3478 C CA B GLU B 1 74 ? 14.432 -1.048 -53.222 0.30 9.49 104 GLU B CA 1
ATOM 3479 C C . GLU B 1 74 ? 15.106 -2.346 -52.782 1.00 8.81 104 GLU B C 1
ATOM 3480 O O .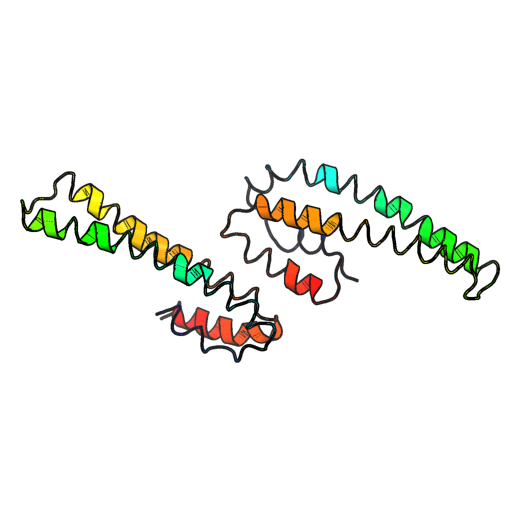 GLU B 1 74 ? 15.033 -2.702 -51.582 1.00 10.47 104 GLU B O 1
ATOM 3502 N N . VAL B 1 75 ? 15.741 -3.099 -53.692 1.00 8.51 105 VAL B N 1
ATOM 3503 C CA . VAL B 1 75 ? 16.480 -4.271 -53.331 1.00 8.92 105 VAL B CA 1
ATOM 3504 C C . VAL B 1 75 ? 17.647 -3.939 -52.386 1.00 8.90 105 VAL B C 1
ATOM 3505 O O . VAL B 1 75 ? 17.853 -4.613 -51.370 1.00 11.10 105 VAL B O 1
ATOM 3518 N N . GLU B 1 76 ? 18.384 -2.893 -52.710 1.00 9.37 106 GLU B N 1
ATOM 3519 C CA . GLU B 1 76 ? 19.510 -2.495 -51.866 1.00 10.17 106 GLU B CA 1
ATOM 3520 C C . GLU B 1 76 ? 19.034 -2.136 -50.457 1.00 10.09 106 GLU B C 1
ATOM 3521 O O . GLU B 1 76 ? 19.639 -2.521 -49.456 1.00 12.23 106 GLU B O 1
ATOM 3533 N N . ARG B 1 77 ? 17.940 -1.383 -50.383 1.00 10.70 107 ARG B N 1
ATOM 3534 C CA . ARG B 1 77 ? 17.384 -0.966 -49.097 1.00 12.23 107 ARG B CA 1
ATOM 3535 C C . ARG B 1 77 ? 16.909 -2.131 -48.297 1.00 12.02 107 ARG B C 1
ATOM 3536 O O . ARG B 1 77 ? 17.186 -2.212 -47.109 1.00 13.97 107 ARG B O 1
ATOM 3557 N N . ALA B 1 78 ? 16.188 -3.053 -48.926 1.00 11.96 108 ALA B N 1
ATOM 3558 C CA . ALA B 1 78 ? 15.713 -4.224 -48.218 1.00 13.69 108 ALA B CA 1
ATOM 3559 C C . ALA B 1 78 ? 16.901 -5.078 -47.726 1.00 11.84 108 ALA B C 1
ATOM 3560 O O . ALA B 1 78 ? 16.877 -5.598 -46.589 1.00 13.06 108 ALA B O 1
ATOM 3567 N N . ALA B 1 79 ? 17.948 -5.226 -48.534 1.00 12.04 109 ALA B N 1
ATOM 3568 C CA . ALA B 1 79 ? 19.108 -6.018 -48.145 1.00 12.69 109 ALA B CA 1
ATOM 3569 C C . ALA B 1 79 ? 19.754 -5.393 -46.913 1.00 11.88 109 ALA B C 1
ATOM 3570 O O . ALA B 1 79 ? 20.060 -6.090 -45.936 1.00 12.92 109 ALA B O 1
ATOM 3577 N N . GLY B 1 80 ? 19.938 -4.077 -46.936 1.00 11.96 110 GLY B N 1
ATOM 3578 C CA . GLY B 1 80 ? 20.541 -3.425 -45.776 1.00 10.99 110 GLY B CA 1
ATOM 3579 C C . GLY B 1 80 ? 19.643 -3.484 -44.553 1.00 10.81 110 GLY B C 1
ATOM 3580 O O . GLY B 1 80 ? 20.108 -3.715 -43.437 1.00 11.30 110 GLY B O 1
ATOM 3584 N N . ASP B 1 81 ? 18.337 -3.264 -44.748 1.00 10.96 111 ASP B N 1
ATOM 3585 C CA . ASP B 1 81 ? 17.397 -3.225 -43.662 1.00 11.23 111 ASP B CA 1
ATOM 3586 C C . ASP B 1 81 ? 17.311 -4.532 -42.963 1.00 10.10 111 ASP B C 1
ATOM 3587 O O . ASP B 1 81 ? 17.205 -4.587 -41.722 1.00 11.64 111 ASP B O 1
ATOM 3596 N N . LEU B 1 82 ? 17.418 -5.636 -43.698 1.00 11.12 112 LEU B N 1
ATOM 3597 C CA . LEU B 1 82 ? 17.420 -6.942 -43.064 1.00 10.28 112 LEU B CA 1
ATOM 3598 C C . LEU B 1 82 ? 18.653 -7.095 -42.166 1.00 9.49 112 LEU B C 1
ATOM 3599 O O . LEU B 1 82 ? 18.554 -7.638 -41.047 1.00 10.35 112 LEU B O 1
ATOM 3615 N N . GLN B 1 83 ? 19.801 -6.607 -42.607 1.00 9.19 113 GLN B N 1
ATOM 3616 C CA . GLN B 1 83 ? 21.007 -6.746 -41.826 1.00 9.79 113 GLN B CA 1
ATOM 3617 C C . GLN B 1 83 ? 20.907 -5.939 -40.524 1.00 8.38 113 GLN B C 1
ATOM 3618 O O . GLN B 1 83 ? 21.191 -6.439 -39.434 1.00 9.10 113 GLN B O 1
ATOM 3632 N N . ARG B 1 84 ? 20.459 -4.695 -40.624 1.00 8.04 114 ARG B N 1
ATOM 3633 C CA . ARG B 1 84 ? 20.336 -3.858 -39.448 1.00 8.49 114 ARG B CA 1
ATOM 3634 C C . ARG B 1 84 ? 19.294 -4.429 -38.490 1.00 7.74 114 ARG B C 1
ATOM 3635 O O . ARG B 1 84 ? 19.515 -4.473 -37.280 1.00 7.71 114 ARG B O 1
ATOM 3656 N N . ALA B 1 85 ? 18.140 -4.836 -39.006 1.00 8.47 115 ALA B N 1
ATOM 3657 C CA . ALA B 1 85 ? 17.059 -5.350 -38.150 1.00 8.61 115 ALA B CA 1
ATOM 3658 C C . ALA B 1 85 ? 17.521 -6.598 -37.417 1.00 7.53 115 ALA B C 1
ATOM 3659 O O . ALA B 1 85 ? 17.185 -6.825 -36.257 1.00 7.94 115 ALA B O 1
ATOM 3666 N N . THR B 1 86 ? 18.272 -7.451 -38.112 1.00 7.73 116 THR B N 1
ATOM 3667 C CA . THR B 1 86 ? 18.793 -8.652 -37.495 1.00 8.16 116 THR B CA 1
ATOM 3668 C C . THR B 1 86 ? 19.729 -8.286 -36.336 1.00 7.40 116 THR B C 1
ATOM 3669 O O . THR B 1 86 ? 19.663 -8.897 -35.265 1.00 8.04 116 THR B O 1
ATOM 3680 N N . LEU B 1 87 ? 20.631 -7.351 -36.581 1.00 7.06 117 LEU B N 1
ATOM 3681 C CA A LEU B 1 87 ? 21.573 -6.940 -35.536 0.70 7.34 117 LEU B CA 1
ATOM 3682 C CA B LEU B 1 87 ? 21.552 -6.936 -35.511 0.30 7.31 117 LEU B CA 1
ATOM 3683 C C . LEU B 1 87 ? 20.809 -6.336 -34.345 1.00 6.99 117 LEU B C 1
ATOM 3684 O O . LEU B 1 87 ? 21.133 -6.640 -33.193 1.00 7.39 117 LEU B O 1
ATOM 3714 N N . VAL B 1 88 ? 19.826 -5.472 -34.572 1.00 6.83 118 VAL B N 1
ATOM 3715 C CA . VAL B 1 88 ? 19.055 -4.934 -33.470 1.00 6.81 118 VAL B CA 1
ATOM 3716 C C . VAL B 1 88 ? 18.389 -6.078 -32.664 1.00 6.37 118 VAL B C 1
ATOM 3717 O O . VAL B 1 88 ? 18.427 -6.107 -31.433 1.00 7.06 118 VAL B O 1
ATOM 3730 N N A HIS B 1 89 ? 17.843 -7.061 -33.376 0.50 7.50 119 HIS B N 1
ATOM 3731 N N B HIS B 1 89 ? 17.848 -7.066 -33.369 0.50 7.48 119 HIS B N 1
ATOM 3732 C CA A HIS B 1 89 ? 17.204 -8.191 -32.726 0.50 8.58 119 HIS B CA 1
ATOM 3733 C CA B HIS B 1 89 ? 17.205 -8.205 -32.717 0.50 8.58 119 HIS B CA 1
ATOM 3734 C C A HIS B 1 89 ? 18.189 -8.986 -31.872 0.50 8.82 119 HIS B C 1
ATOM 3735 C C B HIS B 1 89 ? 18.196 -8.993 -31.869 0.50 8.83 119 HIS B C 1
ATOM 3736 O O A HIS B 1 89 ? 17.844 -9.421 -30.753 0.50 9.09 119 HIS B O 1
ATOM 3737 O O B HIS B 1 89 ? 17.863 -9.417 -30.758 0.50 9.10 119 HIS B O 1
ATOM 3764 N N . VAL B 1 90 ? 19.398 -9.205 -32.378 1.00 7.90 120 VAL B N 1
ATOM 3765 C CA A VAL B 1 90 ? 20.348 -9.982 -31.574 0.70 9.21 120 VAL B CA 1
ATOM 3766 C CA B VAL B 1 90 ? 20.384 -9.924 -31.633 0.30 7.78 120 VAL B CA 1
ATOM 3767 C C . VAL B 1 90 ? 20.716 -9.206 -30.315 1.00 10.75 120 VAL B C 1
ATOM 3768 O O . VAL B 1 90 ? 20.855 -9.820 -29.256 1.00 13.04 120 VAL B O 1
ATOM 3792 N N . PHE B 1 91 ? 20.833 -7.892 -30.380 1.00 8.36 121 PHE B N 1
ATOM 3793 C CA . PHE B 1 91 ? 21.099 -7.136 -29.178 1.00 9.54 121 PHE B CA 1
ATOM 3794 C C . PHE B 1 91 ? 19.894 -7.183 -28.237 1.00 10.18 121 PHE B C 1
ATOM 3795 O O . PHE B 1 91 ? 20.042 -7.274 -26.996 1.00 12.11 121 PHE B O 1
ATOM 3812 N N . GLU B 1 92 ? 18.687 -7.058 -28.769 1.00 9.86 122 GLU B N 1
ATOM 3813 C CA A GLU B 1 92 ? 17.445 -7.101 -27.971 0.50 12.21 122 GLU B CA 1
ATOM 3814 C CA B GLU B 1 92 ? 17.580 -7.031 -27.854 0.50 11.33 122 GLU B CA 1
ATOM 3815 C C . GLU B 1 92 ? 17.344 -8.375 -27.165 1.00 10.43 122 GLU B C 1
ATOM 3816 O O . GLU B 1 92 ? 16.951 -8.398 -26.008 1.00 10.93 122 GLU B O 1
ATOM 3838 N N . CYS B 1 93 ? 17.662 -9.491 -27.812 1.00 10.68 123 CYS B N 1
ATOM 3839 C CA . CYS B 1 93 ? 17.527 -10.760 -27.137 1.00 9.64 123 CYS B CA 1
ATOM 3840 C C . CYS B 1 93 ? 18.484 -10.901 -25.984 1.00 8.06 123 CYS B C 1
ATOM 3841 O O . CYS B 1 93 ? 18.144 -11.542 -24.984 1.00 7.25 123 CYS B O 1
ATOM 3849 N N A ARG B 1 94 ? 19.694 -10.302 -26.058 0.70 10.06 124 ARG B N 1
ATOM 3850 N N B ARG B 1 94 ? 19.622 -10.285 -26.116 0.30 10.40 124 ARG B N 1
ATOM 3851 C CA A ARG B 1 94 ? 20.603 -10.386 -24.883 0.70 9.58 124 ARG B CA 1
ATOM 3852 C CA B ARG B 1 94 ? 20.581 -10.392 -25.109 0.30 9.24 124 ARG B CA 1
ATOM 3853 C C A ARG B 1 94 ? 19.961 -9.852 -23.667 0.70 7.59 124 ARG B C 1
ATOM 3854 C C B ARG B 1 94 ? 20.046 -9.809 -23.757 0.30 7.30 124 ARG B C 1
ATOM 3855 O O A ARG B 1 94 ? 20.204 -10.360 -22.594 0.70 8.39 124 ARG B O 1
ATOM 3856 O O B ARG B 1 94 ? 20.340 -10.354 -22.695 0.30 8.60 124 ARG B O 1
ATOM 3897 N N . ALA B 1 95 ? 19.199 -8.769 -23.806 1.00 7.88 125 ALA B N 1
ATOM 3898 C CA . ALA B 1 95 ? 18.582 -8.155 -22.621 1.00 8.69 125 ALA B CA 1
ATOM 3899 C C . ALA B 1 95 ? 17.567 -9.065 -21.965 1.00 8.07 125 ALA B C 1
ATOM 3900 O O . ALA B 1 95 ? 17.327 -8.934 -20.769 1.00 11.02 125 ALA B O 1
ATOM 3907 N N . GLY B 1 96 ? 16.932 -9.950 -22.727 1.00 6.43 126 GLY B N 1
ATOM 3908 C CA . GLY B 1 96 ? 15.960 -10.867 -22.175 1.00 7.83 126 GLY B CA 1
ATOM 3909 C C . GLY B 1 96 ? 16.572 -12.070 -21.504 1.00 7.20 126 GLY B C 1
ATOM 3910 O O . GLY B 1 96 ? 15.889 -12.720 -20.755 1.00 12.78 126 GLY B O 1
ATOM 3914 N N . LEU B 1 97 ? 17.844 -12.347 -21.710 1.00 5.92 127 LEU B N 1
ATOM 3915 C CA . LEU B 1 97 ? 18.559 -13.361 -20.987 1.00 5.66 127 LEU B CA 1
ATOM 3916 C C . LEU B 1 97 ? 18.994 -12.852 -19.639 1.00 5.81 127 LEU B C 1
ATOM 3917 O O . LEU B 1 97 ? 19.432 -11.690 -19.520 1.00 7.37 127 LEU B O 1
ATOM 3933 N N . LYS B 1 98 ? 18.973 -13.688 -18.612 1.00 6.12 128 LYS B N 1
ATOM 3934 C CA A LYS B 1 98 ? 19.605 -13.317 -17.365 0.50 6.22 1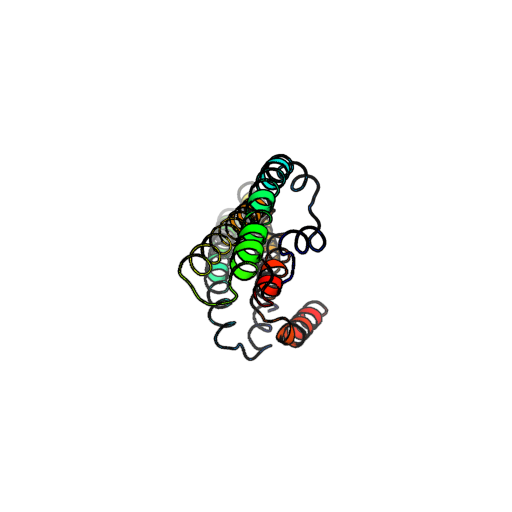28 LYS B CA 1
ATOM 3935 C CA B LYS B 1 98 ? 19.615 -13.329 -17.360 0.50 6.11 128 LYS B CA 1
ATOM 3936 C C . LYS B 1 98 ? 21.116 -13.227 -17.572 1.00 5.10 128 LYS B C 1
ATOM 3937 O O . LYS B 1 98 ? 21.667 -13.919 -18.426 1.00 5.32 128 LYS B O 1
ATOM 3973 N N . PRO B 1 99 ? 21.803 -12.401 -16.792 1.00 5.28 129 PRO B N 1
ATOM 3974 C CA . PRO B 1 99 ? 23.250 -12.182 -17.045 1.00 4.97 129 PRO B CA 1
ATOM 3975 C C . PRO B 1 99 ? 24.041 -13.458 -17.121 1.00 4.94 129 PRO B C 1
ATOM 3976 O O . PRO B 1 99 ? 24.924 -13.622 -17.974 1.00 5.08 129 PRO B O 1
ATOM 3987 N N . GLU B 1 100 ? 23.777 -14.361 -16.187 1.00 4.90 130 GLU B N 1
ATOM 3988 C CA . GLU B 1 100 ? 24.535 -15.612 -16.095 1.00 5.72 130 GLU B CA 1
ATOM 3989 C C . GLU B 1 100 ? 24.370 -16.494 -17.319 1.00 5.73 130 GLU B C 1
ATOM 3990 O O . GLU B 1 100 ? 25.151 -17.444 -17.504 1.00 7.34 130 GLU B O 1
ATOM 4002 N N . HIS B 1 101 ? 23.348 -16.234 -18.153 1.00 5.69 131 HIS B N 1
ATOM 4003 C CA . HIS B 1 101 ? 23.101 -17.016 -19.346 1.00 6.32 131 HIS B CA 1
ATOM 4004 C C . HIS B 1 101 ? 23.625 -16.396 -20.641 1.00 5.91 131 HIS B C 1
ATOM 4005 O O . HIS B 1 101 ? 23.524 -16.994 -21.698 1.00 7.66 131 HIS B O 1
ATOM 4020 N N . ARG B 1 102 ? 24.185 -15.182 -20.566 1.00 4.78 132 ARG B N 1
ATOM 4021 C CA . ARG B 1 102 ? 24.660 -14.518 -21.760 1.00 4.77 132 ARG B CA 1
ATOM 4022 C C . ARG B 1 102 ? 25.919 -15.142 -22.361 1.00 4.96 132 ARG B C 1
ATOM 4023 O O . ARG B 1 102 ? 26.035 -15.093 -23.578 1.00 5.78 132 ARG B O 1
ATOM 4044 N N . PRO B 1 103 ? 26.845 -15.741 -21.597 1.00 5.37 133 PRO B N 1
ATOM 4045 C CA . PRO B 1 103 ? 28.057 -16.229 -22.271 1.00 6.18 133 PRO B CA 1
ATOM 4046 C C . PRO B 1 103 ? 27.852 -17.222 -23.395 1.00 5.50 133 PRO B C 1
ATOM 4047 O O . PRO B 1 103 ? 28.589 -17.129 -24.404 1.00 6.16 133 PRO B O 1
ATOM 4058 N N . ALA B 1 104 ? 26.934 -18.183 -23.295 1.00 6.22 134 ALA B N 1
ATOM 4059 C CA . ALA B 1 104 ? 26.789 -19.120 -24.433 1.00 7.60 134 ALA B CA 1
ATOM 4060 C C . ALA B 1 104 ? 26.198 -18.433 -25.648 1.00 6.39 134 ALA B C 1
ATOM 4061 O O . ALA B 1 104 ? 26.517 -18.747 -26.784 1.00 7.47 134 ALA B O 1
ATOM 4068 N N . TYR B 1 105 ? 25.257 -17.502 -25.392 1.00 5.99 135 TYR B N 1
ATOM 4069 C CA . TYR B 1 105 ? 24.668 -16.694 -26.465 1.00 5.64 135 TYR B CA 1
ATOM 4070 C C . TYR B 1 105 ? 25.762 -15.911 -27.191 1.00 5.90 135 TYR B C 1
ATOM 4071 O O . TYR B 1 105 ? 25.856 -15.922 -28.420 1.00 6.45 135 TYR B O 1
ATOM 4089 N N . ASP B 1 106 ? 26.603 -15.219 -26.412 1.00 5.77 136 ASP B N 1
ATOM 4090 C CA . ASP B 1 106 ? 27.638 -14.420 -26.974 1.00 5.80 136 ASP B CA 1
ATOM 4091 C C . ASP B 1 106 ? 28.659 -15.280 -27.747 1.00 5.67 136 ASP B C 1
ATOM 4092 O O . ASP B 1 106 ? 29.144 -14.842 -28.800 1.00 6.72 136 ASP B O 1
ATOM 4101 N N . ARG B 1 107 ? 28.972 -16.478 -27.239 1.00 5.63 137 ARG B N 1
ATOM 4102 C CA . ARG B 1 107 ? 29.914 -17.372 -27.957 1.00 5.85 137 ARG B CA 1
ATOM 4103 C C . ARG B 1 107 ? 29.352 -17.663 -29.364 1.00 6.40 137 ARG B C 1
ATOM 4104 O O . ARG B 1 107 ? 30.065 -17.595 -30.365 1.00 6.82 137 ARG B O 1
ATOM 4125 N N . VAL B 1 108 ? 28.068 -18.068 -29.421 1.00 6.34 138 VAL B N 1
ATOM 4126 C CA . VAL B 1 108 ? 27.482 -18.413 -30.710 1.00 6.99 138 VAL B CA 1
ATOM 4127 C C . VAL B 1 108 ? 27.471 -17.192 -31.648 1.00 6.52 138 VAL B C 1
ATOM 4128 O O . VAL B 1 108 ? 27.776 -17.313 -32.832 1.00 7.42 138 VAL B O 1
ATOM 4141 N N . LEU B 1 109 ? 27.091 -16.043 -31.099 1.00 7.13 139 LEU B N 1
ATOM 4142 C CA . LEU B 1 109 ? 27.016 -14.812 -31.877 1.00 7.47 139 LEU B CA 1
ATOM 4143 C C . LEU B 1 109 ? 28.365 -14.396 -32.416 1.00 7.47 139 LEU B C 1
ATOM 4144 O O . LEU B 1 109 ? 28.514 -14.106 -33.613 1.00 8.30 139 LEU B O 1
ATOM 4160 N N . ILE B 1 110 ? 29.373 -14.346 -31.551 1.00 6.92 140 ILE B N 1
ATOM 4161 C CA . ILE B 1 110 ? 30.740 -13.970 -31.936 1.00 7.64 140 ILE B CA 1
ATOM 4162 C C . ILE B 1 110 ? 31.259 -14.939 -32.992 1.00 7.28 140 ILE B C 1
ATOM 4163 O O . ILE B 1 110 ? 31.812 -14.521 -34.004 1.00 8.46 140 ILE B O 1
ATOM 4179 N N . ASP B 1 111 ? 31.072 -16.231 -32.748 1.00 6.85 141 ASP B N 1
ATOM 4180 C CA . ASP B 1 111 ? 31.589 -17.234 -33.705 1.00 7.16 141 ASP B CA 1
ATOM 4181 C C . ASP B 1 111 ? 30.913 -17.051 -35.053 1.00 8.34 141 ASP B C 1
ATOM 4182 O O . ASP B 1 111 ? 31.574 -17.171 -36.099 1.00 10.67 141 ASP B O 1
ATOM 4191 N N . ALA B 1 112 ? 29.614 -16.791 -35.068 1.00 8.58 142 ALA B N 1
ATOM 4192 C CA . ALA B 1 112 ? 28.903 -16.648 -36.344 1.00 10.08 142 ALA B CA 1
ATOM 4193 C C . ALA B 1 112 ? 29.389 -15.423 -37.085 1.00 11.39 142 ALA B C 1
ATOM 4194 O O . ALA B 1 112 ? 29.536 -15.454 -38.308 1.00 14.15 142 ALA B O 1
ATOM 4201 N N . LEU B 1 113 ? 29.577 -14.313 -36.390 1.00 10.53 143 LEU B N 1
ATOM 4202 C CA . LEU B 1 113 ? 30.077 -13.081 -37.014 1.00 11.68 143 LEU B CA 1
ATOM 4203 C C . LEU B 1 113 ? 31.488 -13.221 -37.520 1.00 13.34 143 LEU B C 1
ATOM 4204 O O . LEU B 1 113 ? 31.801 -12.660 -38.570 1.00 16.65 143 LEU B O 1
ATOM 4220 N N . ARG B 1 114 ? 32.322 -13.995 -36.838 1.00 12.88 144 ARG B N 1
ATOM 4221 C CA A ARG B 1 114 ? 33.672 -14.226 -37.319 0.70 13.49 144 ARG B CA 1
ATOM 4222 C CA B ARG B 1 114 ? 33.673 -14.217 -37.306 0.30 13.92 144 ARG B CA 1
ATOM 4223 C C . ARG B 1 114 ? 33.762 -15.165 -38.501 1.00 16.43 144 ARG B C 1
ATOM 4224 O O . ARG B 1 114 ? 34.730 -15.091 -39.221 1.00 21.01 144 ARG B O 1
ATOM 4264 N N . ARG B 1 115 ? 32.761 -16.043 -38.719 1.00 17.22 145 ARG B N 1
ATOM 4265 C CA . ARG B 1 115 ? 32.702 -16.925 -39.893 1.00 21.95 145 ARG B CA 1
ATOM 4266 C C . ARG B 1 115 ? 32.361 -16.103 -41.120 1.00 42.66 145 ARG B C 1
ATOM 4267 O O . ARG B 1 115 ? 33.148 -16.066 -42.057 1.00 46.96 145 ARG B O 1
#